Protein AF-A0A5R8QJY5-F1 (afdb_monomer)

Mean predicted aligned error: 13.91 Å

Radius of gyration: 25.09 Å; Cα contacts (8 Å, |Δi|>4): 662; chains: 1; bounding box: 52×65×99 Å

pLDDT: mean 75.15, std 19.62, range [26.25, 97.94]

Structure (mmCIF, N/CA/C/O backbone):
data_AF-A0A5R8QJY5-F1
#
_entry.id   AF-A0A5R8QJY5-F1
#
loop_
_atom_site.group_PDB
_atom_site.id
_atom_site.type_symbol
_atom_site.label_atom_id
_atom_site.label_alt_id
_atom_site.label_comp_id
_atom_site.label_asym_id
_atom_site.label_entity_id
_atom_site.label_seq_id
_atom_site.pdbx_PDB_ins_code
_atom_site.Cartn_x
_atom_site.Cartn_y
_atom_site.Cartn_z
_atom_site.occupancy
_atom_site.B_iso_or_equiv
_atom_site.auth_seq_id
_atom_site.auth_comp_id
_atom_site.auth_asym_id
_atom_site.auth_atom_id
_atom_site.pdbx_PDB_model_num
ATOM 1 N N . MET A 1 1 ? 19.628 -44.588 -70.449 1.00 36.38 1 MET A N 1
ATOM 2 C CA . MET A 1 1 ? 20.408 -45.636 -69.747 1.00 36.38 1 MET A CA 1
ATOM 3 C C . MET A 1 1 ? 20.590 -45.196 -68.299 1.00 36.38 1 MET A C 1
ATOM 5 O O . MET A 1 1 ? 21.056 -44.093 -68.092 1.00 36.38 1 MET A O 1
ATOM 9 N N . ARG A 1 2 ? 19.914 -45.874 -67.355 1.00 34.12 2 ARG A N 1
ATOM 10 C CA . ARG A 1 2 ? 20.510 -46.688 -66.260 1.00 34.12 2 ARG A CA 1
ATOM 11 C C . ARG A 1 2 ? 21.281 -45.837 -65.228 1.00 34.12 2 ARG A C 1
ATOM 13 O O . ARG A 1 2 ? 22.363 -45.370 -65.526 1.00 34.12 2 ARG A O 1
ATOM 20 N N . ARG A 1 3 ? 20.629 -45.460 -64.117 1.00 32.84 3 ARG A N 1
ATOM 21 C CA . ARG A 1 3 ? 20.572 -46.152 -62.798 1.00 32.84 3 ARG A CA 1
ATOM 22 C C . ARG A 1 3 ? 21.901 -46.088 -62.031 1.00 32.84 3 ARG A C 1
ATOM 24 O O . ARG A 1 3 ? 22.819 -46.788 -62.423 1.00 32.84 3 ARG A O 1
ATOM 31 N N . LEU A 1 4 ? 21.906 -45.434 -60.864 1.00 29.50 4 LEU A N 1
ATOM 32 C CA . LEU A 1 4 ? 22.263 -46.105 -59.607 1.00 29.50 4 LEU A CA 1
ATOM 33 C C . LEU A 1 4 ? 21.665 -45.376 -58.388 1.00 29.50 4 LEU A C 1
ATOM 35 O O . LEU A 1 4 ? 21.599 -44.153 -58.338 1.00 29.50 4 LEU A O 1
ATOM 39 N N . ILE A 1 5 ? 21.163 -46.199 -57.471 1.00 31.23 5 ILE A N 1
ATOM 40 C CA . ILE A 1 5 ? 20.462 -45.931 -56.210 1.00 31.23 5 ILE A CA 1
ATOM 41 C C . ILE A 1 5 ? 21.413 -46.328 -55.062 1.00 31.23 5 ILE A C 1
ATOM 43 O O . ILE A 1 5 ? 22.254 -47.200 -55.278 1.00 31.23 5 ILE A O 1
ATOM 47 N N . ALA A 1 6 ? 21.157 -45.781 -53.862 1.00 29.64 6 ALA A N 1
ATOM 48 C CA . ALA A 1 6 ? 21.700 -46.099 -52.524 1.00 29.64 6 ALA A CA 1
ATOM 49 C C . ALA A 1 6 ? 22.899 -45.219 -52.098 1.00 29.64 6 ALA A C 1
ATOM 51 O O . ALA A 1 6 ? 23.793 -44.969 -52.891 1.00 29.64 6 ALA A O 1
ATOM 52 N N . SER A 1 7 ? 22.960 -44.654 -50.886 1.00 27.41 7 SER A N 1
ATOM 53 C CA . SER A 1 7 ? 22.500 -45.201 -49.604 1.00 27.41 7 SER A CA 1
ATOM 54 C C . SER A 1 7 ? 21.953 -44.159 -48.624 1.00 27.41 7 SER A C 1
ATOM 56 O O . SER A 1 7 ? 22.408 -43.022 -48.544 1.00 27.41 7 SER A O 1
ATOM 58 N N . ILE A 1 8 ? 20.993 -44.643 -47.839 1.00 27.75 8 ILE A N 1
ATOM 59 C CA . ILE A 1 8 ? 20.404 -44.073 -46.629 1.00 27.75 8 ILE A CA 1
ATOM 60 C C . ILE A 1 8 ? 21.438 -44.113 -45.495 1.00 27.75 8 ILE A C 1
ATOM 62 O O . ILE A 1 8 ? 21.984 -45.175 -45.203 1.00 27.75 8 ILE A O 1
ATOM 66 N N . ALA A 1 9 ? 21.638 -42.989 -44.808 1.00 28.05 9 ALA A N 1
ATOM 67 C CA . ALA A 1 9 ? 22.141 -42.958 -43.439 1.00 28.05 9 ALA A CA 1
ATOM 68 C C . ALA A 1 9 ? 21.242 -42.014 -42.632 1.00 28.05 9 ALA A C 1
ATOM 70 O O . ALA A 1 9 ? 21.092 -40.838 -42.954 1.00 28.05 9 ALA A O 1
ATOM 71 N N . ALA A 1 10 ? 20.582 -42.582 -41.629 1.00 32.62 10 ALA A N 1
ATOM 72 C CA . ALA A 1 10 ? 19.690 -41.895 -40.717 1.00 32.62 10 ALA A CA 1
ATOM 73 C C . ALA A 1 10 ? 20.464 -40.925 -39.815 1.00 32.62 10 ALA A C 1
ATOM 75 O O . ALA A 1 10 ? 21.375 -41.351 -39.115 1.00 32.62 10 ALA A O 1
ATOM 76 N N . LEU A 1 11 ? 20.037 -39.665 -39.749 1.00 28.70 11 LEU A N 1
ATOM 77 C CA . LEU A 1 11 ? 20.215 -38.824 -38.567 1.00 28.70 11 LEU A CA 1
ATOM 78 C C . LEU A 1 11 ? 18.874 -38.142 -38.296 1.00 28.70 11 LEU A C 1
ATOM 80 O O . LEU A 1 11 ? 18.405 -37.321 -39.083 1.00 28.70 11 LEU A O 1
ATOM 84 N N . GLY A 1 12 ? 18.238 -38.524 -37.190 1.00 31.98 12 GLY A N 1
ATOM 85 C CA . GLY A 1 12 ? 17.125 -37.770 -36.643 1.00 31.98 12 GLY A CA 1
ATOM 86 C C . GLY A 1 12 ? 17.620 -36.395 -36.212 1.00 31.98 12 GLY A C 1
ATOM 87 O O . GLY A 1 12 ? 18.604 -36.286 -35.487 1.00 31.98 12 GLY A O 1
ATOM 88 N N . VAL A 1 13 ? 16.924 -35.351 -36.644 1.00 31.45 13 VAL A N 1
ATOM 89 C CA . VAL A 1 13 ? 17.041 -34.026 -36.046 1.00 31.45 13 VAL A CA 1
ATOM 90 C C . VAL A 1 13 ? 15.625 -33.564 -35.764 1.00 31.45 13 VAL A C 1
ATOM 92 O O . VAL A 1 13 ? 14.862 -33.225 -36.666 1.00 31.45 13 VAL A O 1
ATOM 95 N N . ALA A 1 14 ? 15.273 -33.625 -34.481 1.00 29.52 14 ALA A N 1
ATOM 96 C CA . ALA A 1 14 ? 14.196 -32.843 -33.916 1.00 29.52 14 ALA A CA 1
ATOM 97 C C . ALA A 1 14 ? 14.434 -31.384 -34.325 1.00 29.52 14 ALA A C 1
ATOM 99 O O . ALA A 1 14 ? 15.430 -30.783 -33.926 1.00 29.52 14 ALA A O 1
ATOM 100 N N . GLY A 1 15 ? 13.555 -30.848 -35.172 1.00 26.25 15 GLY A N 1
ATOM 101 C CA . GLY A 1 15 ? 13.542 -29.436 -35.523 1.00 26.25 15 GLY A CA 1
ATOM 102 C C . GLY A 1 15 ? 13.181 -28.636 -34.282 1.00 26.25 15 GLY A C 1
ATOM 103 O O . GLY A 1 15 ? 12.008 -28.426 -33.986 1.00 26.25 15 GLY A O 1
ATOM 104 N N . SER A 1 16 ? 14.199 -28.251 -33.521 1.00 29.05 16 SER A N 1
ATOM 105 C CA . SER A 1 16 ? 14.083 -27.279 -32.455 1.00 29.05 16 SER A CA 1
ATOM 106 C C . SER A 1 16 ? 13.699 -25.938 -33.077 1.00 29.05 16 SER A C 1
ATOM 108 O O . SER A 1 16 ? 14.420 -25.371 -33.897 1.00 29.05 16 SER A O 1
ATOM 110 N N . LEU A 1 17 ? 12.547 -25.416 -32.657 1.00 29.39 17 LEU A N 1
ATOM 111 C CA . LEU A 1 17 ? 12.222 -23.995 -32.726 1.00 29.39 17 LEU A CA 1
ATOM 112 C C . LEU A 1 17 ? 13.219 -23.251 -31.814 1.00 29.39 17 LEU A C 1
ATOM 114 O O . LEU A 1 17 ? 12.925 -22.899 -30.679 1.00 29.39 17 LEU A O 1
ATOM 1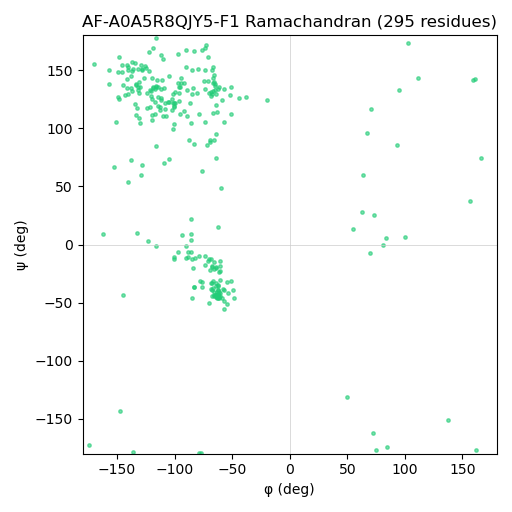18 N N . SER A 1 18 ? 14.459 -23.119 -32.271 1.00 31.64 18 SER A N 1
ATOM 119 C CA . SER A 1 18 ? 15.551 -22.488 -31.535 1.00 31.64 18 SER A CA 1
ATOM 120 C C . SER A 1 18 ? 16.384 -21.661 -32.507 1.00 31.64 18 SER A C 1
ATOM 122 O O . SER A 1 18 ? 17.584 -21.858 -32.650 1.00 31.64 18 SER A O 1
ATOM 124 N N . ALA A 1 19 ? 15.716 -20.764 -33.231 1.00 31.14 19 ALA A N 1
ATOM 125 C CA . ALA A 1 19 ? 16.352 -19.812 -34.132 1.00 31.14 19 ALA A CA 1
ATOM 126 C C . ALA A 1 19 ? 15.484 -18.549 -34.263 1.00 31.14 19 ALA A C 1
ATOM 128 O O . ALA A 1 19 ? 14.902 -18.304 -35.311 1.00 31.14 19 ALA A O 1
ATOM 129 N N . ALA A 1 20 ? 15.345 -17.790 -33.169 1.00 30.39 20 ALA A N 1
ATOM 130 C CA . ALA A 1 20 ? 14.878 -16.393 -33.208 1.00 30.39 20 ALA A CA 1
ATOM 131 C C . ALA A 1 20 ? 15.182 -15.575 -31.932 1.00 30.39 20 ALA A C 1
ATOM 133 O O . ALA A 1 20 ? 14.674 -14.470 -31.791 1.00 30.39 20 ALA A O 1
ATOM 134 N N . LEU A 1 21 ? 15.977 -16.083 -30.983 1.00 32.59 21 LEU A N 1
ATOM 135 C CA . LEU A 1 21 ? 16.313 -15.356 -29.751 1.00 32.59 21 LEU A CA 1
ATOM 136 C C . LEU A 1 21 ? 17.798 -15.541 -29.439 1.00 32.59 21 LEU A C 1
ATOM 138 O O . LEU A 1 21 ? 18.176 -16.306 -28.556 1.00 32.59 21 LEU A O 1
ATOM 142 N N . GLY A 1 22 ? 18.645 -14.884 -30.221 1.00 32.03 22 GLY A N 1
ATOM 143 C CA . GLY A 1 22 ? 20.081 -14.848 -29.998 1.00 32.03 22 GLY A CA 1
ATOM 144 C C . GLY A 1 22 ? 20.637 -13.515 -30.471 1.00 32.03 22 GLY A C 1
ATOM 145 O O . GLY A 1 22 ? 20.448 -13.173 -31.630 1.00 32.03 22 GLY A O 1
ATOM 146 N N . GLU A 1 23 ? 21.332 -12.844 -29.551 1.00 37.88 23 GLU A N 1
ATOM 147 C CA . GLU A 1 23 ? 22.208 -11.675 -29.741 1.00 37.88 23 GLU A CA 1
ATOM 148 C C . GLU A 1 23 ? 21.553 -10.292 -29.563 1.00 37.88 23 GLU A C 1
ATOM 150 O O . GLU A 1 23 ? 21.088 -9.670 -30.506 1.00 37.88 23 GLU A O 1
ATOM 155 N N . GLU A 1 24 ? 21.518 -9.860 -28.293 1.00 30.20 24 GLU A N 1
ATOM 156 C CA . GLU A 1 24 ? 21.768 -8.493 -27.763 1.00 30.20 24 GLU A CA 1
ATOM 157 C C . GLU A 1 24 ? 21.093 -8.275 -26.385 1.00 30.20 24 GLU A C 1
ATOM 159 O O . GLU A 1 24 ? 20.613 -7.198 -26.034 1.00 30.20 24 GLU A O 1
ATOM 164 N N . LEU A 1 25 ? 21.076 -9.296 -25.520 1.00 34.22 25 LEU A N 1
ATOM 165 C CA . LEU A 1 25 ? 20.776 -9.077 -24.102 1.00 34.22 25 LEU A CA 1
ATOM 166 C C . LEU A 1 25 ? 22.062 -8.627 -23.398 1.00 34.22 25 LEU A C 1
ATOM 168 O O . LEU A 1 25 ? 22.837 -9.436 -22.897 1.00 34.22 25 LEU A O 1
ATOM 172 N N . SER A 1 26 ? 22.282 -7.312 -23.450 1.00 37.28 26 SER A N 1
ATOM 173 C CA . SER A 1 26 ? 23.327 -6.523 -22.785 1.00 37.28 26 SER A CA 1
ATOM 174 C C . SER A 1 26 ? 23.994 -7.189 -21.569 1.00 37.28 26 SER A C 1
ATOM 176 O O . SER A 1 26 ? 23.362 -7.498 -20.555 1.00 37.28 26 SER A O 1
ATOM 178 N N . THR A 1 27 ? 25.322 -7.294 -21.642 1.00 39.81 27 THR A N 1
ATOM 179 C CA . THR A 1 27 ? 26.236 -7.706 -20.575 1.00 39.81 27 THR A CA 1
ATOM 180 C C . THR A 1 27 ? 26.313 -6.652 -19.463 1.00 39.81 27 THR A C 1
ATOM 182 O O . THR A 1 27 ? 27.160 -5.760 -19.469 1.00 39.81 27 THR A O 1
ATOM 185 N N . SER A 1 28 ? 25.457 -6.758 -18.451 1.00 39.12 28 SER A N 1
ATOM 186 C CA . SER A 1 28 ? 25.787 -6.293 -17.099 1.00 39.12 28 SER A CA 1
ATOM 187 C C . SER A 1 28 ? 25.032 -7.128 -16.080 1.00 39.12 28 SER A C 1
ATOM 189 O O . SER A 1 28 ? 23.822 -7.033 -15.911 1.00 39.12 28 SER A O 1
ATOM 191 N N . ILE A 1 29 ? 25.797 -8.003 -15.438 1.00 43.22 29 ILE A N 1
ATOM 192 C CA . ILE A 1 29 ? 25.356 -9.010 -14.485 1.00 43.22 29 ILE A CA 1
ATOM 193 C C . ILE A 1 29 ? 24.744 -8.315 -13.268 1.00 43.22 29 ILE A C 1
ATOM 195 O O . ILE A 1 29 ? 25.441 -7.689 -12.474 1.00 43.22 29 ILE A O 1
ATOM 199 N N . MET A 1 30 ? 23.445 -8.504 -13.077 1.00 42.91 30 MET A N 1
ATOM 200 C CA . MET A 1 30 ? 22.878 -8.633 -11.744 1.00 42.91 30 MET A CA 1
ATOM 201 C C . MET A 1 30 ? 22.197 -10.001 -11.716 1.00 42.91 30 MET A C 1
ATOM 203 O O . MET A 1 30 ? 21.520 -10.370 -12.672 1.00 42.91 30 MET A O 1
ATOM 207 N N . ARG A 1 31 ? 22.433 -10.791 -10.665 1.00 45.72 31 ARG A N 1
ATOM 208 C CA . ARG A 1 31 ? 21.613 -11.965 -10.347 1.00 45.72 31 ARG A CA 1
ATOM 209 C C . ARG A 1 31 ? 20.462 -11.441 -9.490 1.00 45.72 31 ARG A C 1
ATOM 211 O O . ARG A 1 31 ? 20.668 -11.325 -8.284 1.00 45.72 31 ARG A O 1
ATOM 218 N N . PRO A 1 32 ? 19.315 -11.025 -10.058 1.00 48.44 32 PRO A N 1
ATOM 219 C CA . PRO A 1 32 ? 18.186 -10.643 -9.229 1.00 48.44 32 PRO A CA 1
ATOM 220 C C . PRO A 1 32 ? 17.843 -11.830 -8.331 1.00 48.44 32 PRO A C 1
ATOM 222 O O . PRO A 1 32 ? 17.785 -12.974 -8.788 1.00 48.44 32 PRO A O 1
ATOM 225 N N . THR A 1 33 ? 17.628 -11.573 -7.047 1.00 49.09 33 THR A N 1
ATOM 226 C CA . THR A 1 33 ? 17.075 -12.564 -6.124 1.00 49.09 33 THR A CA 1
ATOM 227 C C . THR A 1 33 ? 15.574 -12.668 -6.407 1.00 49.09 33 THR A C 1
ATOM 229 O O . THR A 1 33 ? 14.736 -12.334 -5.583 1.00 49.09 33 THR A O 1
ATOM 232 N N . VAL A 1 34 ? 15.228 -13.103 -7.625 1.00 52.91 34 VAL A N 1
ATOM 233 C CA . VAL A 1 34 ? 13.854 -13.180 -8.145 1.00 52.91 34 VAL A CA 1
ATOM 234 C C . VAL A 1 34 ? 12.870 -13.909 -7.211 1.00 52.91 34 VAL A C 1
ATOM 236 O O . VAL A 1 34 ? 11.710 -13.498 -7.188 1.00 52.91 34 VAL A O 1
ATOM 239 N N . PRO A 1 35 ? 13.258 -14.918 -6.393 1.00 54.56 35 PRO A N 1
ATOM 240 C CA . PRO A 1 35 ? 12.281 -15.622 -5.563 1.00 54.56 35 PRO A CA 1
ATOM 241 C C . PRO A 1 35 ? 11.581 -14.766 -4.495 1.00 54.56 35 PRO A C 1
ATOM 243 O O . PRO A 1 35 ? 10.527 -15.177 -4.026 1.00 54.56 35 PRO A O 1
ATOM 246 N N . THR A 1 36 ? 12.129 -13.610 -4.094 1.00 61.72 36 THR A N 1
ATOM 247 C CA . THR A 1 36 ? 11.581 -12.809 -2.975 1.00 61.72 36 THR A CA 1
ATOM 248 C C . THR A 1 36 ? 10.661 -11.667 -3.414 1.00 61.72 36 THR A C 1
ATOM 250 O O . THR A 1 36 ? 10.061 -10.999 -2.577 1.00 61.72 36 THR A O 1
ATOM 253 N N . GLY A 1 37 ? 10.537 -11.413 -4.723 1.00 70.88 37 GLY A N 1
ATOM 254 C CA . GLY A 1 37 ? 9.798 -10.252 -5.233 1.00 70.88 37 GLY A CA 1
ATOM 255 C C . GLY A 1 37 ? 10.515 -8.917 -5.037 1.00 70.88 37 GLY A C 1
ATOM 256 O O . GLY A 1 37 ? 9.860 -7.881 -4.995 1.00 70.88 37 GLY A O 1
ATOM 257 N N . ALA A 1 38 ? 11.847 -8.925 -4.931 1.00 78.75 38 ALA A N 1
ATOM 258 C CA . ALA A 1 38 ? 12.660 -7.714 -4.862 1.00 78.75 38 ALA A CA 1
ATOM 259 C C . ALA A 1 38 ? 13.822 -7.747 -5.871 1.00 78.75 38 ALA A C 1
ATOM 261 O O . ALA A 1 38 ? 14.545 -8.738 -5.985 1.00 78.75 38 ALA A O 1
ATOM 262 N N . ILE A 1 39 ? 14.039 -6.636 -6.577 1.00 79.44 39 ILE A N 1
ATOM 263 C CA . ILE A 1 39 ? 15.223 -6.385 -7.409 1.00 79.44 39 ILE A CA 1
ATOM 264 C C . ILE A 1 39 ? 15.937 -5.182 -6.808 1.00 79.44 39 ILE A C 1
ATOM 266 O O . ILE A 1 39 ? 15.415 -4.074 -6.851 1.00 79.44 39 ILE A O 1
ATOM 270 N N . SER A 1 40 ? 17.126 -5.370 -6.244 1.00 81.06 40 SER A N 1
ATOM 271 C CA . SER A 1 40 ? 17.863 -4.277 -5.605 1.00 81.06 40 SER A CA 1
ATOM 272 C C . SER A 1 40 ? 19.338 -4.304 -5.957 1.00 81.06 40 SER A C 1
ATOM 274 O O . SER A 1 40 ? 19.916 -5.379 -6.105 1.00 81.06 40 SER A O 1
ATOM 276 N N . GLY A 1 41 ? 19.962 -3.133 -6.000 1.00 78.75 41 GLY A N 1
ATOM 277 C CA . GLY A 1 41 ? 21.393 -3.009 -6.236 1.00 78.75 41 GLY A CA 1
ATOM 278 C C . GLY A 1 41 ? 21.885 -1.575 -6.096 1.00 78.75 41 GLY A C 1
ATOM 279 O O . GLY A 1 41 ? 21.143 -0.685 -5.683 1.00 78.75 41 GLY A O 1
ATOM 280 N N . ASN A 1 42 ? 23.150 -1.360 -6.449 1.00 78.88 42 ASN A N 1
ATOM 281 C CA . ASN A 1 42 ? 23.756 -0.031 -6.484 1.00 78.88 42 ASN A CA 1
ATOM 282 C C . ASN A 1 42 ? 23.584 0.609 -7.867 1.00 78.88 42 ASN A C 1
ATOM 284 O O . ASN A 1 42 ? 23.499 -0.093 -8.877 1.00 78.88 42 ASN A O 1
ATOM 288 N N . LEU A 1 43 ? 23.561 1.940 -7.910 1.00 77.44 43 LEU A N 1
ATOM 289 C CA . LEU A 1 43 ? 23.533 2.699 -9.161 1.00 77.44 43 LEU A CA 1
ATOM 290 C C . LEU A 1 43 ? 24.846 2.539 -9.954 1.00 77.44 43 LEU A C 1
ATOM 292 O O . LEU A 1 43 ? 25.897 2.275 -9.364 1.00 77.44 43 LEU A O 1
ATOM 296 N N . PRO A 1 44 ? 24.804 2.678 -11.293 1.00 75.25 44 PRO A N 1
ATOM 297 C CA . PRO A 1 44 ? 25.938 2.367 -12.164 1.00 75.25 44 PRO A CA 1
ATOM 298 C C . PRO A 1 44 ? 27.086 3.388 -12.121 1.00 75.25 44 PRO A C 1
ATOM 300 O O . PRO A 1 44 ? 28.151 3.104 -12.675 1.00 75.25 44 PRO A O 1
ATOM 303 N N . GLY A 1 45 ? 26.895 4.545 -11.477 1.00 72.38 45 GLY A N 1
ATOM 304 C CA . GLY A 1 45 ? 27.845 5.657 -11.481 1.00 72.38 45 GLY A CA 1
ATOM 305 C C . GLY A 1 45 ? 27.875 6.385 -12.830 1.00 72.38 45 GLY A C 1
ATOM 306 O O . GLY A 1 45 ? 26.990 6.203 -13.664 1.00 72.38 45 GLY A O 1
ATOM 307 N N . ALA A 1 46 ? 28.934 7.157 -13.095 1.00 66.44 46 ALA A N 1
ATOM 308 C CA . ALA A 1 46 ? 29.142 7.928 -14.336 1.00 66.44 46 ALA A CA 1
ATOM 309 C C . ALA A 1 46 ? 29.260 7.095 -15.644 1.00 66.44 46 ALA A C 1
ATOM 311 O O . ALA A 1 46 ? 29.713 7.593 -16.668 1.00 66.44 46 ALA A O 1
ATOM 312 N N . SER A 1 47 ? 28.869 5.816 -15.634 1.00 66.88 47 SER A N 1
ATOM 313 C CA . SER A 1 47 ? 28.908 4.900 -16.786 1.00 66.88 47 SER A CA 1
ATOM 314 C C . SER A 1 47 ? 27.666 4.977 -17.689 1.00 66.88 47 SER A C 1
ATOM 316 O O . SER A 1 47 ? 27.499 4.116 -18.552 1.00 66.88 47 SER A O 1
ATOM 318 N N . GLY A 1 48 ? 26.777 5.954 -17.479 1.00 74.44 48 GLY A N 1
ATOM 319 C CA . GLY A 1 48 ? 25.499 6.051 -18.189 1.00 74.44 48 GLY A CA 1
ATOM 320 C C . GLY A 1 48 ? 24.447 5.033 -17.712 1.00 74.44 48 GLY A C 1
ATOM 321 O O . GLY A 1 48 ? 24.675 4.297 -16.743 1.00 74.44 48 GLY A O 1
ATOM 322 N N . PRO A 1 49 ? 23.264 5.001 -18.355 1.00 83.06 49 PRO A N 1
ATOM 323 C CA . PRO A 1 49 ? 22.164 4.138 -17.942 1.00 83.06 49 PRO A CA 1
ATOM 324 C C . PRO A 1 49 ? 22.500 2.655 -18.146 1.00 83.06 49 PRO A C 1
ATOM 326 O O . PRO A 1 49 ? 23.038 2.258 -19.179 1.00 83.06 49 PRO A O 1
ATOM 329 N N . ARG A 1 50 ? 22.130 1.808 -17.180 1.00 84.81 50 ARG A N 1
ATOM 330 C CA . ARG A 1 50 ? 22.234 0.343 -17.285 1.00 84.81 50 ARG A CA 1
ATOM 331 C C . ARG A 1 50 ? 20.859 -0.295 -17.249 1.00 84.81 50 ARG A C 1
ATOM 333 O O . ARG A 1 50 ? 20.045 0.059 -16.403 1.00 84.81 50 ARG A O 1
ATOM 340 N N . SER A 1 51 ? 20.628 -1.258 -18.137 1.00 85.62 51 SER A N 1
ATOM 341 C CA . SER A 1 51 ? 19.368 -2.000 -18.212 1.00 85.62 51 SER A CA 1
ATOM 342 C C . SER A 1 51 ? 19.556 -3.455 -17.796 1.00 85.62 51 SER A C 1
ATOM 344 O O . SER A 1 51 ? 20.475 -4.126 -18.262 1.00 85.62 51 SER A O 1
ATOM 346 N N . TYR A 1 52 ? 18.654 -3.936 -16.950 1.00 83.00 52 TYR A N 1
ATOM 347 C CA . TYR A 1 52 ? 18.559 -5.319 -16.499 1.00 83.00 52 TYR A CA 1
ATOM 348 C C . TYR A 1 52 ? 17.252 -5.924 -16.993 1.00 83.00 52 TYR A C 1
ATOM 350 O O . TYR A 1 52 ? 16.221 -5.259 -16.973 1.00 83.00 52 TYR A O 1
ATOM 358 N N . TYR A 1 53 ? 17.286 -7.190 -17.394 1.00 82.62 53 TYR A N 1
ATOM 359 C CA . TYR A 1 53 ? 16.105 -7.918 -17.849 1.00 82.62 53 TYR A CA 1
ATOM 360 C C . TYR A 1 53 ? 15.768 -9.013 -16.842 1.00 82.62 53 TYR A C 1
ATOM 362 O O . TYR A 1 53 ? 16.623 -9.828 -16.494 1.00 82.62 53 TYR A O 1
ATOM 370 N N . VAL A 1 54 ? 14.528 -9.024 -16.363 1.00 81.75 54 VAL A N 1
ATOM 371 C CA . VAL A 1 54 ? 14.026 -9.996 -15.390 1.00 81.75 54 VAL A CA 1
ATOM 372 C C . VAL A 1 54 ? 12.854 -10.737 -15.999 1.00 81.75 54 VAL A C 1
ATOM 374 O O . VAL A 1 54 ? 11.916 -10.129 -16.503 1.00 81.75 54 VAL A O 1
ATOM 377 N N . VAL A 1 55 ? 12.918 -12.061 -15.956 1.00 82.19 55 VAL A N 1
ATOM 378 C CA . VAL A 1 55 ? 11.874 -12.934 -16.486 1.00 82.19 55 VAL A CA 1
ATOM 379 C C . VAL A 1 55 ? 11.045 -13.457 -15.320 1.00 82.19 55 VAL A C 1
ATOM 381 O O . VAL A 1 55 ? 11.602 -14.039 -14.390 1.00 82.19 55 VAL A O 1
ATOM 384 N N . LEU A 1 56 ? 9.732 -13.247 -15.375 1.00 80.31 56 LEU A N 1
ATOM 385 C CA . LEU A 1 56 ? 8.775 -13.681 -14.358 1.00 80.31 56 LEU A CA 1
ATOM 386 C C . LEU A 1 56 ? 7.658 -14.489 -15.009 1.00 80.31 56 LEU A C 1
ATOM 388 O O . LEU A 1 56 ? 7.207 -14.148 -16.100 1.00 80.31 56 LEU A O 1
ATOM 392 N N . ASP A 1 57 ? 7.175 -15.514 -14.318 1.00 81.56 57 ASP A N 1
ATOM 393 C CA . ASP A 1 57 ? 5.924 -16.177 -14.674 1.00 81.56 57 ASP A CA 1
ATOM 394 C C . ASP A 1 57 ? 4.806 -15.544 -13.829 1.00 81.56 57 ASP A C 1
ATOM 396 O O . ASP A 1 57 ? 4.805 -15.662 -12.602 1.00 81.56 57 ASP A O 1
ATOM 400 N N . LEU A 1 58 ? 3.897 -14.814 -14.481 1.00 83.12 58 LEU A N 1
ATOM 401 C CA . LEU A 1 58 ? 2.828 -14.051 -13.828 1.00 83.12 58 LEU A CA 1
ATOM 402 C C . LEU A 1 58 ? 1.465 -14.682 -14.113 1.00 83.12 58 LEU A C 1
ATOM 404 O O . LEU A 1 58 ? 1.210 -15.151 -15.224 1.00 83.12 58 LEU A O 1
ATOM 408 N N . ALA A 1 59 ? 0.585 -14.679 -13.112 1.00 85.12 59 ALA A N 1
ATOM 409 C CA . ALA A 1 59 ? -0.836 -14.977 -13.294 1.00 85.12 59 ALA A CA 1
ATOM 410 C C . ALA A 1 59 ? -1.602 -13.721 -13.773 1.00 85.12 59 ALA A C 1
ATOM 412 O O . ALA A 1 59 ? -1.053 -12.623 -13.690 1.00 85.12 59 ALA A O 1
ATOM 413 N N . PRO A 1 60 ? -2.854 -13.838 -14.252 1.00 86.00 60 PRO A N 1
ATOM 414 C CA . PRO A 1 60 ? -3.702 -12.688 -14.550 1.00 86.00 60 PRO A CA 1
ATOM 415 C C . PRO A 1 60 ? -4.059 -11.918 -13.273 1.00 86.00 60 PRO A C 1
ATOM 417 O O . PRO A 1 60 ? -4.252 -12.527 -12.218 1.00 86.00 60 PRO A O 1
ATOM 420 N N . GLY A 1 61 ? -4.178 -10.593 -13.366 1.00 85.31 61 GLY A N 1
ATOM 421 C CA . GLY A 1 61 ? -4.471 -9.708 -12.231 1.00 85.31 61 GLY A CA 1
ATOM 422 C C . GLY A 1 61 ? -3.631 -8.430 -12.234 1.00 85.31 61 GLY A C 1
ATOM 423 O O . GLY A 1 61 ? -3.185 -7.977 -13.279 1.00 85.31 61 GLY A O 1
ATOM 424 N N . ASP A 1 62 ? -3.367 -7.877 -11.054 1.00 81.94 62 ASP A N 1
ATOM 425 C CA . ASP A 1 62 ? -2.522 -6.695 -10.858 1.00 81.94 62 ASP A CA 1
ATOM 426 C C . ASP A 1 62 ? -1.112 -7.080 -10.390 1.00 81.94 62 ASP A C 1
ATOM 428 O O . ASP A 1 62 ? -0.943 -7.683 -9.326 1.00 81.94 62 ASP A O 1
ATOM 432 N N . LEU A 1 63 ? -0.086 -6.739 -11.172 1.00 85.69 63 LEU A N 1
ATOM 433 C CA . LEU A 1 63 ? 1.300 -6.708 -10.706 1.00 85.69 63 LEU A CA 1
ATOM 434 C C . LEU A 1 63 ? 1.551 -5.345 -10.061 1.00 85.69 63 LEU A C 1
ATOM 436 O O . LEU A 1 63 ? 1.712 -4.337 -10.752 1.00 85.69 63 LEU A O 1
ATOM 440 N N . LEU A 1 64 ? 1.593 -5.314 -8.733 1.00 83.44 64 LEU A N 1
ATOM 441 C CA . LEU A 1 64 ? 1.924 -4.104 -7.993 1.00 83.44 64 LEU A CA 1
ATOM 442 C C . LEU A 1 64 ? 3.431 -3.966 -7.887 1.00 83.44 64 LEU A C 1
ATOM 444 O O . LEU A 1 64 ? 4.130 -4.921 -7.556 1.00 83.44 64 LEU A O 1
ATOM 448 N N . THR A 1 65 ? 3.933 -2.767 -8.143 1.00 84.88 65 THR A N 1
ATOM 449 C CA . THR A 1 65 ? 5.365 -2.488 -8.092 1.00 84.88 65 THR A CA 1
ATOM 450 C C . THR A 1 65 ? 5.630 -1.214 -7.325 1.00 84.88 65 THR A C 1
ATOM 452 O O . THR A 1 65 ? 4.925 -0.228 -7.523 1.00 84.88 65 THR A O 1
ATOM 455 N N . GLN A 1 66 ? 6.650 -1.226 -6.477 1.00 82.12 66 GLN A N 1
ATOM 456 C CA . GLN A 1 66 ? 7.147 -0.046 -5.781 1.00 82.12 66 GLN A CA 1
ATOM 457 C C . GLN A 1 66 ? 8.614 0.141 -6.146 1.00 82.12 66 GLN A C 1
ATOM 459 O O . GLN A 1 66 ? 9.449 -0.734 -5.922 1.00 82.12 66 GLN A O 1
ATOM 464 N N . LEU A 1 67 ? 8.918 1.273 -6.763 1.00 84.56 67 LEU A N 1
ATOM 465 C CA . LEU A 1 67 ? 10.253 1.665 -7.177 1.00 84.56 67 LEU A CA 1
ATOM 466 C C . LEU A 1 67 ? 10.792 2.638 -6.142 1.00 84.56 67 LEU A C 1
ATOM 468 O O . LEU A 1 67 ? 10.209 3.699 -5.942 1.00 84.56 67 LEU A O 1
ATOM 472 N N . LEU A 1 68 ? 11.921 2.297 -5.536 1.00 81.31 68 LEU A N 1
ATOM 473 C CA . LEU A 1 68 ? 12.619 3.122 -4.564 1.00 81.31 68 LEU A CA 1
ATOM 474 C C . LEU A 1 68 ? 14.011 3.456 -5.086 1.00 81.31 68 LEU A C 1
ATOM 476 O O . LEU A 1 68 ? 14.745 2.579 -5.552 1.00 81.31 68 LEU A O 1
ATOM 480 N N . ILE A 1 69 ? 14.404 4.719 -4.954 1.00 81.69 69 ILE A N 1
ATOM 481 C CA . ILE A 1 69 ? 15.750 5.164 -5.309 1.00 81.69 69 ILE A CA 1
ATOM 482 C C . ILE A 1 69 ? 16.304 6.115 -4.245 1.00 81.69 69 ILE A C 1
ATOM 484 O O . ILE A 1 69 ? 15.642 7.050 -3.796 1.00 81.69 69 ILE A O 1
ATOM 488 N N . ALA A 1 70 ? 17.539 5.866 -3.810 1.00 78.38 70 ALA A N 1
ATOM 489 C CA . ALA A 1 70 ? 18.206 6.625 -2.756 1.00 78.38 70 ALA A CA 1
ATOM 490 C C . ALA A 1 70 ? 19.688 6.855 -3.083 1.00 78.38 70 ALA A C 1
ATOM 492 O O . ALA A 1 70 ? 20.301 6.086 -3.814 1.00 78.38 70 ALA A O 1
ATOM 493 N N . GLY A 1 71 ? 20.271 7.937 -2.569 1.00 70.38 71 GLY A N 1
ATOM 494 C CA . GLY A 1 71 ? 21.631 8.371 -2.886 1.00 70.38 71 GLY A CA 1
ATOM 495 C C . GLY A 1 71 ? 22.051 9.494 -1.953 1.00 70.38 71 GLY A C 1
ATOM 496 O O . GLY A 1 71 ? 21.188 10.146 -1.366 1.00 70.38 71 GLY A O 1
ATOM 497 N N . ARG A 1 72 ? 23.362 9.657 -1.744 1.00 59.47 72 ARG A N 1
ATOM 498 C CA . ARG A 1 72 ? 23.842 10.472 -0.628 1.00 59.47 72 ARG A CA 1
ATOM 499 C C . ARG A 1 72 ? 23.925 11.962 -0.920 1.00 59.47 72 ARG A C 1
ATOM 501 O O . ARG A 1 72 ? 23.437 12.679 -0.061 1.00 59.47 72 ARG A O 1
ATOM 508 N N . GLU A 1 73 ? 24.458 12.466 -2.038 1.00 58.25 73 GLU A N 1
ATOM 509 C CA . GLU A 1 73 ? 24.730 13.920 -2.067 1.00 58.25 73 GLU A CA 1
ATOM 510 C C . GLU A 1 73 ? 24.535 14.645 -3.406 1.00 58.25 73 GLU A C 1
ATOM 512 O O . GLU A 1 73 ? 23.898 15.701 -3.368 1.00 58.25 73 GLU A O 1
ATOM 517 N N . LYS A 1 74 ? 24.966 14.139 -4.577 1.00 60.09 74 LYS A N 1
ATOM 518 C CA . LYS A 1 74 ? 24.803 14.871 -5.856 1.00 60.09 74 LYS A CA 1
ATOM 519 C C . LYS A 1 74 ? 24.368 14.017 -7.052 1.00 60.09 74 LYS A C 1
ATOM 521 O O . LYS A 1 74 ? 24.737 12.856 -7.168 1.00 60.09 74 LYS A O 1
ATOM 526 N N . GLY A 1 75 ? 23.547 14.611 -7.924 1.00 64.88 75 GLY A N 1
ATOM 527 C CA . GLY A 1 75 ? 23.145 14.039 -9.218 1.00 64.88 75 GLY A CA 1
ATOM 528 C C . GLY A 1 75 ? 21.674 13.619 -9.317 1.00 64.88 75 GLY A C 1
ATOM 529 O O . GLY A 1 75 ? 21.080 13.120 -8.353 1.00 64.88 75 GLY A O 1
ATOM 530 N N . GLU A 1 76 ? 21.091 13.830 -10.503 1.00 74.00 76 GLU A N 1
ATOM 531 C CA . GLU A 1 76 ? 19.798 13.245 -10.865 1.00 74.00 76 GLU A CA 1
ATOM 532 C C . GLU A 1 76 ? 19.928 11.729 -10.957 1.00 74.00 76 GLU A C 1
ATOM 534 O O . GLU A 1 76 ? 20.922 11.184 -11.443 1.00 74.00 76 GLU A O 1
ATOM 539 N N . ARG A 1 77 ? 18.906 11.036 -10.464 1.00 82.88 77 ARG A N 1
ATOM 540 C CA . ARG A 1 77 ? 18.854 9.581 -10.486 1.00 82.88 77 ARG A CA 1
ATOM 541 C C . ARG A 1 77 ? 17.500 9.157 -11.005 1.00 82.88 77 ARG A C 1
ATOM 543 O O . ARG A 1 77 ? 16.480 9.700 -10.577 1.00 82.88 77 ARG A O 1
ATOM 550 N N . ARG A 1 78 ? 17.485 8.173 -11.896 1.00 84.75 78 ARG A N 1
ATOM 551 C CA . ARG A 1 78 ? 16.263 7.635 -12.485 1.00 84.75 78 ARG A CA 1
ATOM 552 C C . ARG A 1 78 ? 16.277 6.120 -12.406 1.00 84.75 78 ARG A C 1
ATOM 554 O O . ARG A 1 78 ? 17.237 5.472 -12.810 1.00 84.75 78 ARG A O 1
ATOM 561 N N . LEU A 1 79 ? 15.183 5.563 -11.912 1.00 87.69 79 LEU A N 1
ATOM 562 C CA . LEU A 1 79 ? 14.889 4.139 -11.996 1.00 87.69 79 LEU A CA 1
ATOM 563 C C . LEU A 1 79 ? 13.625 4.003 -12.834 1.00 87.69 79 LEU A C 1
ATOM 565 O O . LEU A 1 79 ? 12.603 4.597 -12.508 1.00 87.69 79 LEU A O 1
ATOM 569 N N . THR A 1 80 ? 13.717 3.254 -13.924 1.00 88.00 80 THR A N 1
ATOM 570 C CA . THR A 1 80 ? 12.616 2.980 -14.846 1.00 88.00 80 THR A CA 1
ATOM 571 C C . THR A 1 80 ? 12.334 1.486 -14.824 1.00 88.00 80 THR A C 1
ATOM 573 O O . THR A 1 80 ? 13.263 0.684 -14.882 1.00 88.00 80 THR A O 1
ATOM 576 N N . LEU A 1 81 ? 11.063 1.119 -14.732 1.00 90.38 81 LEU A N 1
ATOM 577 C CA . LEU A 1 81 ? 10.585 -0.250 -14.839 1.00 90.38 81 LEU A CA 1
ATOM 578 C C . LEU A 1 81 ? 9.616 -0.336 -16.014 1.00 90.38 81 LEU A C 1
ATOM 580 O O . LEU A 1 81 ? 8.624 0.388 -16.060 1.00 90.38 81 LEU A O 1
ATOM 584 N N . GLU A 1 82 ? 9.890 -1.242 -16.938 1.00 89.94 82 GLU A N 1
ATOM 585 C CA . GLU A 1 82 ? 9.093 -1.468 -18.137 1.00 89.94 82 GLU A CA 1
ATOM 586 C C . GLU A 1 82 ? 8.658 -2.924 -18.205 1.00 89.94 82 GLU A C 1
ATOM 588 O O . GLU A 1 82 ? 9.478 -3.829 -18.080 1.00 89.94 82 GLU A O 1
ATOM 593 N N . LEU A 1 83 ? 7.370 -3.146 -18.435 1.00 88.56 83 LEU A N 1
ATOM 594 C CA . LEU A 1 83 ? 6.827 -4.433 -18.826 1.00 88.56 83 LEU A CA 1
ATOM 595 C C . LEU A 1 83 ? 6.905 -4.546 -20.344 1.00 88.56 83 LEU A C 1
ATOM 597 O O . LEU A 1 83 ? 6.341 -3.712 -21.055 1.00 88.56 83 LEU A O 1
ATOM 601 N N . LEU A 1 84 ? 7.604 -5.570 -20.824 1.00 86.38 84 LEU A N 1
ATOM 602 C CA . LEU A 1 84 ? 7.713 -5.872 -22.243 1.00 86.38 84 LEU A CA 1
ATOM 603 C C . LEU A 1 84 ? 6.665 -6.911 -22.649 1.00 86.38 84 LEU A C 1
ATOM 605 O O . LEU A 1 84 ? 6.371 -7.846 -21.895 1.00 86.38 84 LEU A O 1
ATOM 609 N N . ASP A 1 85 ? 6.117 -6.754 -23.849 1.00 80.00 85 ASP A N 1
ATOM 610 C CA . ASP A 1 85 ? 5.275 -7.764 -24.479 1.00 80.00 85 ASP A CA 1
ATOM 611 C C . ASP A 1 85 ? 6.105 -8.903 -25.104 1.00 80.00 85 ASP A C 1
ATOM 613 O O . ASP A 1 85 ? 7.337 -8.928 -25.044 1.00 80.00 85 ASP A O 1
ATOM 617 N N . ALA A 1 86 ? 5.419 -9.871 -25.718 1.00 73.62 86 ALA A N 1
ATOM 618 C CA . ALA A 1 86 ? 6.057 -11.017 -26.366 1.00 73.62 86 ALA A CA 1
ATOM 619 C C . ALA A 1 86 ? 6.950 -10.641 -27.567 1.00 73.62 86 ALA A C 1
ATOM 621 O O . ALA A 1 86 ? 7.799 -11.440 -27.955 1.00 73.62 86 ALA A O 1
ATOM 622 N N . SER A 1 87 ? 6.772 -9.449 -28.148 1.00 77.38 87 SER A N 1
ATOM 623 C CA . SER A 1 87 ? 7.614 -8.919 -29.227 1.00 77.38 87 SER A CA 1
ATOM 624 C C . SER A 1 87 ? 8.833 -8.145 -28.710 1.00 77.38 87 SER A C 1
ATOM 626 O O . SER A 1 87 ? 9.697 -7.763 -29.496 1.00 77.38 87 SER A O 1
ATOM 628 N N . GLY A 1 88 ? 8.924 -7.930 -27.392 1.00 73.31 88 GLY A N 1
ATOM 629 C CA . GLY A 1 88 ? 9.955 -7.114 -26.756 1.00 73.31 88 GLY A CA 1
ATOM 630 C C . GLY A 1 88 ? 9.641 -5.614 -26.746 1.00 73.31 88 GLY A C 1
ATOM 631 O O . GLY A 1 88 ? 10.482 -4.828 -26.307 1.00 73.31 88 GLY A O 1
ATOM 632 N N . ALA A 1 89 ? 8.451 -5.202 -27.194 1.00 80.19 89 ALA A N 1
ATOM 633 C CA . ALA A 1 89 ? 8.015 -3.813 -27.131 1.00 80.19 89 ALA A CA 1
ATOM 634 C C . ALA A 1 89 ? 7.516 -3.456 -25.724 1.00 80.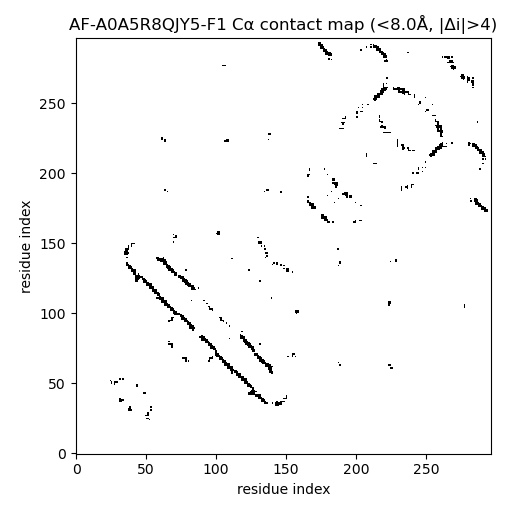19 89 ALA A C 1
ATOM 636 O O . ALA A 1 89 ? 7.032 -4.307 -24.979 1.00 80.19 89 ALA A O 1
ATOM 637 N N . VAL A 1 90 ? 7.643 -2.183 -25.343 1.00 85.31 90 VAL A N 1
ATOM 638 C CA . VAL A 1 90 ? 7.207 -1.697 -24.026 1.00 85.31 90 VAL A CA 1
ATOM 639 C C . VAL A 1 90 ? 5.681 -1.636 -23.995 1.00 85.31 90 VAL A C 1
ATOM 641 O O . VAL A 1 90 ? 5.081 -0.734 -24.572 1.00 85.31 90 VAL A O 1
ATOM 644 N N . ALA A 1 91 ? 5.062 -2.582 -23.292 1.00 83.12 91 ALA A N 1
ATOM 645 C CA . ALA A 1 91 ? 3.620 -2.627 -23.077 1.00 83.12 91 ALA A CA 1
ATOM 646 C C . ALA A 1 91 ? 3.174 -1.605 -22.022 1.00 83.12 91 ALA A C 1
ATOM 648 O O . ALA A 1 91 ? 2.112 -0.997 -22.133 1.00 83.12 91 ALA A O 1
ATOM 649 N N . ALA A 1 92 ? 3.992 -1.404 -20.987 1.00 83.38 92 ALA A N 1
ATOM 650 C CA . ALA A 1 92 ? 3.741 -0.425 -19.938 1.00 83.38 92 ALA A CA 1
ATOM 651 C C . ALA A 1 92 ? 5.048 -0.023 -19.249 1.00 83.38 92 ALA A C 1
ATOM 653 O O . ALA A 1 92 ? 5.964 -0.831 -19.128 1.00 83.38 92 ALA A O 1
ATOM 654 N N . SER A 1 93 ? 5.133 1.208 -18.744 1.00 85.38 93 SER A N 1
ATOM 655 C CA . SER A 1 93 ? 6.339 1.716 -18.079 1.00 85.38 93 SER A CA 1
ATOM 656 C C . SER A 1 93 ? 6.022 2.577 -16.862 1.00 85.38 93 SER A C 1
ATOM 658 O O . SER A 1 93 ? 4.987 3.239 -16.809 1.00 85.38 93 SER A O 1
ATOM 660 N N . THR A 1 94 ? 6.901 2.585 -15.867 1.00 84.75 94 THR A N 1
ATOM 661 C CA . THR A 1 94 ? 6.918 3.564 -14.775 1.00 84.75 94 THR A CA 1
ATOM 662 C C . THR A 1 94 ? 8.334 4.015 -14.504 1.00 84.75 94 THR A C 1
ATOM 664 O O . THR A 1 94 ? 9.283 3.296 -14.808 1.00 84.75 94 THR A O 1
ATOM 667 N N . PHE A 1 95 ? 8.493 5.189 -13.909 1.00 83.75 95 PHE A N 1
ATOM 668 C CA . PHE A 1 95 ? 9.791 5.630 -13.435 1.00 83.75 95 PHE A CA 1
ATOM 669 C C . PHE A 1 95 ? 9.660 6.460 -12.164 1.00 83.75 95 PHE A C 1
ATOM 671 O O . PHE A 1 95 ? 8.645 7.112 -11.936 1.00 83.75 95 PHE A O 1
ATOM 678 N N . VAL A 1 96 ? 10.724 6.464 -11.372 1.00 81.06 96 VAL A N 1
ATOM 679 C CA . VAL A 1 96 ? 10.926 7.370 -10.241 1.00 81.06 96 VAL A CA 1
ATOM 680 C C . VAL A 1 96 ? 12.184 8.195 -10.491 1.00 81.06 96 VAL A C 1
ATOM 682 O O . VAL A 1 96 ? 13.152 7.691 -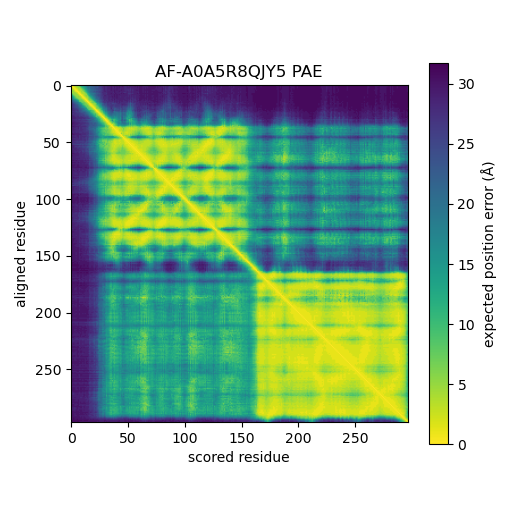11.078 1.00 81.06 96 VAL A O 1
ATOM 685 N N . ARG A 1 97 ? 12.165 9.470 -10.093 1.00 80.69 97 ARG A N 1
ATOM 686 C CA . ARG A 1 97 ? 13.277 10.407 -10.285 1.00 80.69 97 ARG A CA 1
ATOM 687 C C . ARG A 1 97 ? 13.584 11.121 -8.975 1.00 80.69 97 ARG A C 1
ATOM 689 O O . ARG A 1 97 ? 12.854 12.014 -8.576 1.00 80.69 97 ARG A O 1
ATOM 696 N N . ALA A 1 98 ? 14.718 10.799 -8.359 1.00 71.00 98 ALA A N 1
ATOM 697 C CA . ALA A 1 98 ? 15.166 11.507 -7.164 1.00 71.00 98 ALA A CA 1
ATOM 698 C C . ALA A 1 98 ? 16.159 12.620 -7.511 1.00 71.00 98 ALA A C 1
ATOM 700 O O . ALA A 1 98 ? 17.170 12.384 -8.181 1.00 71.00 98 ALA A O 1
ATOM 701 N N . ALA A 1 99 ? 15.902 13.814 -6.976 1.00 62.97 99 ALA A N 1
ATOM 702 C CA . ALA A 1 99 ? 16.849 14.923 -6.970 1.00 62.97 99 ALA A CA 1
ATOM 703 C C . ALA A 1 99 ? 18.000 14.687 -5.971 1.00 62.97 99 ALA A C 1
ATOM 705 O O . ALA A 1 99 ? 17.989 13.744 -5.176 1.00 62.97 99 ALA A O 1
ATOM 706 N N . SER A 1 100 ? 19.011 15.553 -6.005 1.00 56.78 100 SER A N 1
ATOM 707 C CA . SER A 1 100 ? 20.188 15.543 -5.121 1.00 56.78 100 SER A CA 1
ATOM 708 C C . SER A 1 100 ? 19.826 15.304 -3.646 1.00 56.78 100 SER A C 1
ATOM 710 O O . SER A 1 100 ? 18.985 16.011 -3.100 1.00 56.78 100 SER A O 1
ATOM 712 N N . GLY A 1 101 ? 20.435 14.304 -2.999 1.00 51.59 101 GLY A N 1
ATOM 713 C CA . GLY A 1 101 ? 20.207 13.993 -1.577 1.00 51.59 101 GLY A CA 1
ATOM 714 C C . GLY A 1 101 ? 18.829 13.408 -1.216 1.00 51.59 101 GLY A C 1
ATOM 715 O O . GLY A 1 101 ? 18.647 12.963 -0.089 1.00 51.59 101 GLY A O 1
ATOM 716 N N . ALA A 1 102 ? 17.869 13.346 -2.145 1.00 58.06 102 ALA A N 1
ATOM 717 C CA . ALA A 1 102 ? 16.515 12.872 -1.863 1.00 58.06 102 ALA A CA 1
ATOM 718 C C . ALA A 1 102 ? 16.380 11.340 -1.948 1.00 58.06 102 ALA A C 1
ATOM 720 O O . ALA A 1 102 ? 17.068 10.664 -2.733 1.00 58.06 102 ALA A O 1
ATOM 721 N N . LYS A 1 103 ? 15.447 10.796 -1.160 1.00 63.31 103 LYS A N 1
ATOM 722 C CA . LYS A 1 103 ? 14.816 9.502 -1.442 1.00 63.31 103 LYS A CA 1
ATOM 723 C C . LYS A 1 103 ? 13.515 9.778 -2.174 1.00 63.31 103 LYS A C 1
ATOM 725 O O . LYS A 1 103 ? 12.774 10.656 -1.747 1.00 63.31 103 LYS A O 1
ATOM 730 N N . ASP A 1 104 ? 13.254 9.026 -3.231 1.00 66.06 104 ASP A N 1
ATOM 731 C CA . ASP A 1 104 ? 11.981 9.103 -3.935 1.00 66.06 104 ASP A CA 1
ATOM 732 C C . ASP A 1 104 ? 11.423 7.701 -4.171 1.00 66.06 104 ASP A C 1
ATOM 734 O O . ASP A 1 104 ? 12.172 6.716 -4.260 1.00 66.06 104 ASP A O 1
ATOM 738 N N . GLU A 1 105 ? 10.101 7.631 -4.230 1.00 72.75 105 GLU A N 1
ATOM 739 C CA . GLU A 1 105 ? 9.341 6.403 -4.357 1.00 72.75 105 GLU A CA 1
ATOM 740 C C . GLU A 1 105 ? 8.147 6.613 -5.288 1.00 72.75 105 GLU A C 1
ATOM 742 O O . GLU A 1 105 ? 7.385 7.568 -5.146 1.00 72.75 105 GLU A O 1
ATOM 747 N N . THR A 1 106 ? 7.926 5.667 -6.200 1.00 74.50 106 THR A N 1
ATOM 748 C CA . THR A 1 106 ? 6.641 5.556 -6.894 1.00 74.50 106 THR A CA 1
ATOM 749 C C . THR A 1 106 ? 6.100 4.141 -6.797 1.00 74.50 106 THR A C 1
ATOM 751 O O . THR A 1 106 ? 6.853 3.174 -6.721 1.00 74.50 106 THR A O 1
ATOM 754 N N . THR A 1 107 ? 4.778 4.025 -6.828 1.00 74.44 107 THR A N 1
ATOM 755 C CA . THR A 1 107 ? 4.075 2.742 -6.872 1.00 74.44 107 THR A CA 1
ATOM 756 C C . THR A 1 107 ? 3.229 2.713 -8.135 1.00 74.44 107 THR A C 1
ATOM 758 O O . THR A 1 107 ? 2.510 3.677 -8.394 1.00 74.44 107 THR A O 1
ATOM 761 N N . LYS A 1 108 ? 3.298 1.629 -8.913 1.00 80.12 108 LYS A N 1
ATOM 762 C CA . LYS A 1 108 ? 2.471 1.422 -10.107 1.00 80.12 108 LYS A CA 1
ATOM 763 C C . LYS A 1 108 ? 1.880 0.017 -10.137 1.00 80.12 108 LYS A C 1
ATOM 765 O O . LYS A 1 108 ? 2.583 -0.953 -9.860 1.00 80.12 108 LYS A O 1
ATOM 770 N N . SER A 1 109 ? 0.610 -0.069 -10.529 1.00 78.69 109 SER A N 1
ATOM 771 C CA . SER A 1 109 ? -0.031 -1.320 -10.928 1.00 78.69 109 SER A CA 1
ATOM 772 C C . SER A 1 109 ? 0.154 -1.553 -12.426 1.00 78.69 109 SER A C 1
ATOM 774 O O . SER A 1 109 ? -0.081 -0.652 -13.236 1.00 78.69 109 SER A O 1
ATOM 776 N N . PHE A 1 110 ? 0.559 -2.765 -12.787 1.00 80.94 110 PHE A N 1
ATOM 777 C CA . PHE A 1 110 ? 0.571 -3.263 -14.152 1.00 80.94 110 PHE A CA 1
ATOM 778 C C . PHE A 1 110 ? -0.507 -4.344 -14.286 1.00 80.94 110 PHE A C 1
ATOM 780 O O . PHE A 1 110 ? -0.340 -5.424 -13.711 1.00 80.94 110 PHE A O 1
ATOM 787 N N . PRO A 1 111 ? -1.602 -4.092 -15.021 1.00 79.06 111 PRO A N 1
ATOM 788 C CA . PRO A 1 111 ? -2.591 -5.127 -15.276 1.00 79.06 111 PRO A CA 1
ATOM 789 C C . PRO A 1 111 ? -1.982 -6.211 -16.175 1.00 79.06 111 PRO A C 1
ATOM 791 O O . PRO A 1 111 ? -1.407 -5.919 -17.224 1.00 79.06 111 PRO A O 1
ATOM 794 N N . ILE A 1 112 ? -2.113 -7.465 -15.757 1.00 83.56 112 ILE A N 1
ATOM 795 C CA . ILE A 1 112 ? -1.712 -8.661 -16.492 1.00 83.56 112 ILE A CA 1
ATOM 796 C C . ILE A 1 112 ? -2.984 -9.368 -16.952 1.00 83.56 112 ILE A C 1
ATOM 798 O O . ILE A 1 112 ? -3.802 -9.820 -16.152 1.00 83.56 112 ILE A O 1
ATOM 802 N N . ASP A 1 113 ? -3.143 -9.445 -18.264 1.00 81.06 113 ASP A N 1
ATOM 803 C CA . ASP A 1 113 ? -4.327 -9.960 -18.949 1.00 81.06 113 ASP A CA 1
ATOM 804 C C . ASP A 1 113 ? -4.413 -11.493 -18.966 1.00 81.06 113 ASP A C 1
ATOM 806 O O . ASP A 1 113 ? -5.498 -12.071 -18.960 1.00 81.06 113 ASP A O 1
ATOM 810 N N . SER A 1 114 ? -3.264 -12.162 -18.997 1.00 79.12 114 SER A N 1
ATOM 811 C CA . SER A 1 114 ? -3.157 -13.597 -19.226 1.00 79.12 114 SER A CA 1
ATOM 812 C C . SER A 1 114 ? -1.957 -14.192 -18.501 1.00 79.12 114 SER A C 1
ATOM 814 O O . SER A 1 114 ? -0.914 -13.553 -18.355 1.00 79.12 114 SER A O 1
ATOM 816 N N . THR A 1 115 ? -2.089 -15.450 -18.076 1.00 80.69 115 THR A N 1
ATOM 817 C CA . THR A 1 115 ? -0.982 -16.182 -17.464 1.00 80.69 115 THR A CA 1
ATOM 818 C C . THR A 1 115 ? 0.157 -16.308 -18.460 1.00 80.69 115 THR A C 1
ATOM 820 O O . THR A 1 115 ? -0.053 -16.694 -19.611 1.00 80.69 115 THR A O 1
ATOM 823 N N . GLY A 1 116 ? 1.380 -16.075 -18.009 1.00 81.12 116 GLY A N 1
ATOM 824 C CA . GLY A 1 116 ? 2.538 -16.494 -18.771 1.00 81.12 116 GLY A CA 1
ATOM 825 C C . GLY A 1 116 ? 3.813 -15.795 -18.371 1.00 81.12 116 GLY A C 1
ATOM 826 O O . GLY A 1 116 ? 3.864 -14.963 -17.465 1.00 81.12 116 GLY A O 1
ATOM 827 N N . ARG A 1 117 ? 4.854 -16.144 -19.116 1.00 82.12 117 ARG A N 1
ATOM 828 C CA . ARG A 1 117 ? 6.160 -15.530 -18.986 1.00 82.12 117 ARG A CA 1
ATOM 829 C C . ARG A 1 117 ? 6.094 -14.080 -19.458 1.00 82.12 117 ARG A C 1
ATOM 831 O O . ARG A 1 117 ? 5.560 -13.795 -20.531 1.00 82.12 117 ARG A O 1
ATOM 838 N N . ARG A 1 118 ? 6.620 -13.168 -18.650 1.00 84.31 118 ARG A N 1
ATOM 839 C CA . ARG A 1 118 ? 6.747 -11.738 -18.935 1.00 84.31 118 ARG A CA 1
ATOM 840 C C . ARG A 1 118 ? 8.183 -11.301 -18.688 1.00 84.31 118 ARG A C 1
ATOM 842 O O . ARG A 1 118 ? 8.881 -11.881 -17.854 1.00 84.31 118 ARG A O 1
ATOM 849 N N . ILE A 1 119 ? 8.619 -10.290 -19.430 1.00 85.62 119 ILE A N 1
ATOM 850 C CA . ILE A 1 119 ? 9.953 -9.710 -19.290 1.00 85.62 119 ILE A CA 1
ATOM 851 C C . ILE A 1 119 ? 9.786 -8.302 -18.734 1.00 85.62 119 ILE A C 1
ATOM 853 O O . ILE A 1 119 ? 9.074 -7.482 -19.305 1.00 85.62 119 ILE A O 1
ATOM 857 N N . LEU A 1 120 ? 10.449 -8.028 -17.619 1.00 87.44 120 LEU A N 1
ATOM 858 C CA . LEU A 1 120 ? 10.600 -6.691 -17.072 1.00 87.44 120 LEU A CA 1
ATOM 859 C C . LEU A 1 120 ? 11.977 -6.153 -17.448 1.00 87.44 120 LEU A C 1
ATOM 861 O O . LEU A 1 120 ? 12.983 -6.829 -17.226 1.00 87.44 120 LEU A O 1
ATOM 865 N N . ARG A 1 121 ? 12.036 -4.931 -17.974 1.00 89.00 121 ARG A N 1
ATOM 866 C CA . ARG A 1 121 ? 13.278 -4.175 -18.141 1.00 89.00 121 ARG A CA 1
ATOM 867 C C . ARG A 1 121 ? 13.386 -3.140 -17.028 1.00 89.00 121 ARG A C 1
ATOM 869 O O . ARG A 1 121 ? 12.511 -2.297 -16.863 1.00 89.00 121 ARG A O 1
ATOM 876 N N . VAL A 1 122 ? 14.460 -3.221 -16.253 1.00 88.00 122 VAL A N 1
ATOM 877 C CA . VAL A 1 122 ? 14.800 -2.270 -15.194 1.00 88.00 122 VAL A CA 1
ATOM 878 C C . VAL A 1 122 ? 15.975 -1.434 -15.668 1.00 88.00 122 VAL A C 1
ATOM 880 O O . VAL A 1 122 ? 17.087 -1.947 -15.765 1.00 88.00 122 VAL A O 1
ATOM 883 N N . THR A 1 123 ? 15.747 -0.157 -15.943 1.00 87.75 123 THR A N 1
ATOM 884 C CA . THR A 1 123 ? 16.802 0.775 -16.347 1.00 87.75 123 THR A CA 1
ATOM 885 C C . THR A 1 123 ? 17.141 1.705 -15.194 1.00 87.75 123 THR A C 1
ATOM 887 O O . THR A 1 123 ? 16.275 2.409 -14.676 1.00 87.75 123 THR A O 1
ATOM 890 N N . VAL A 1 124 ? 18.408 1.715 -14.795 1.00 86.81 124 VAL A N 1
ATOM 891 C CA . VAL A 1 124 ? 18.944 2.564 -13.729 1.00 86.81 124 VAL A CA 1
ATOM 892 C C . VAL A 1 124 ? 19.933 3.567 -14.288 1.00 86.81 124 VAL A C 1
ATOM 894 O O . VAL A 1 124 ? 20.811 3.223 -15.076 1.00 86.81 124 VAL A O 1
ATOM 897 N N . GLU A 1 125 ? 19.810 4.804 -13.838 1.00 86.00 125 GLU A N 1
ATOM 898 C CA . GLU A 1 125 ? 20.638 5.934 -14.236 1.00 86.00 125 GLU A CA 1
ATOM 899 C C . GLU A 1 125 ? 20.986 6.749 -12.986 1.00 86.00 125 GLU A C 1
ATOM 901 O O . GLU A 1 125 ? 20.123 6.998 -12.138 1.00 86.00 125 GLU A O 1
ATOM 906 N N . GLY A 1 126 ? 22.253 7.141 -12.845 1.00 78.44 126 GLY A N 1
ATOM 907 C CA . GLY A 1 126 ? 22.702 7.982 -11.738 1.00 78.44 126 GLY A CA 1
ATOM 908 C C . GLY A 1 126 ? 24.209 7.929 -11.509 1.00 78.44 126 GLY A C 1
ATOM 909 O O . GLY A 1 126 ? 24.822 6.868 -11.614 1.00 78.44 126 GLY A O 1
ATOM 910 N N . GLU A 1 127 ? 24.787 9.080 -11.169 1.00 64.75 127 GLU A N 1
ATOM 911 C CA . GLU A 1 127 ? 26.235 9.324 -11.220 1.00 64.75 127 GLU A CA 1
ATOM 912 C C . GLU A 1 127 ? 27.031 8.871 -9.973 1.00 64.75 127 GLU A C 1
ATOM 914 O O . GLU A 1 127 ? 28.252 8.751 -10.058 1.00 64.75 127 GLU A O 1
ATOM 919 N N . GLU A 1 128 ? 26.386 8.532 -8.844 1.00 64.25 128 GLU A N 1
ATOM 920 C CA . GLU A 1 128 ? 27.064 8.266 -7.551 1.00 64.25 128 GLU A CA 1
ATOM 921 C C . GLU A 1 128 ? 26.561 7.021 -6.772 1.00 64.25 128 GLU A C 1
ATOM 923 O O . GLU A 1 128 ? 25.669 6.303 -7.222 1.00 64.25 128 GLU A O 1
ATOM 928 N N . THR A 1 129 ? 27.147 6.786 -5.577 1.00 64.94 129 THR A N 1
ATOM 929 C CA . THR A 1 129 ? 26.951 5.697 -4.576 1.00 64.94 129 THR A CA 1
ATOM 930 C C . THR A 1 129 ? 25.527 5.566 -3.994 1.00 64.94 129 THR A C 1
ATOM 932 O O . THR A 1 129 ? 25.313 5.486 -2.781 1.00 64.94 129 THR A O 1
ATOM 935 N N . GLY A 1 130 ? 24.524 5.556 -4.865 1.00 72.25 130 GLY A N 1
ATOM 936 C CA . GLY A 1 130 ? 23.133 5.303 -4.526 1.00 72.25 130 GLY A CA 1
ATOM 937 C C . GLY A 1 130 ? 22.749 3.831 -4.603 1.00 72.25 130 GLY A C 1
ATOM 938 O O . GLY A 1 130 ? 23.460 3.000 -5.169 1.00 72.25 130 GLY A O 1
ATOM 939 N N . ALA A 1 131 ? 21.578 3.538 -4.055 1.00 79.12 131 ALA A N 1
ATOM 940 C CA . ALA A 1 131 ? 20.932 2.241 -4.116 1.00 79.12 131 ALA A CA 1
ATOM 941 C C . ALA A 1 131 ? 19.554 2.385 -4.760 1.00 79.12 131 ALA A C 1
ATOM 943 O O . ALA A 1 131 ? 18.885 3.415 -4.627 1.00 79.12 131 ALA A O 1
ATOM 944 N N . PHE A 1 132 ? 19.132 1.335 -5.448 1.00 83.44 132 PHE A N 1
ATOM 945 C CA . PHE A 1 132 ? 17.792 1.211 -5.990 1.00 83.44 132 PHE A CA 1
ATOM 946 C C . PHE A 1 132 ? 17.149 -0.084 -5.504 1.00 83.44 132 PHE A C 1
ATOM 948 O O . PHE A 1 132 ? 17.835 -1.064 -5.191 1.00 83.44 132 PHE A O 1
ATOM 955 N N . CYS A 1 133 ? 15.824 -0.080 -5.452 1.00 83.56 133 CYS A N 1
ATOM 956 C CA . CYS A 1 133 ? 15.024 -1.249 -5.144 1.00 83.56 133 CYS A CA 1
ATOM 957 C C . CYS A 1 133 ? 13.725 -1.215 -5.953 1.00 83.56 133 CYS A C 1
ATOM 959 O O . CYS A 1 133 ? 13.094 -0.171 -6.077 1.00 83.56 133 CYS A O 1
ATOM 961 N N . VAL A 1 134 ? 13.325 -2.355 -6.497 1.00 84.94 134 VAL A N 1
ATOM 962 C CA . VAL A 1 134 ? 12.017 -2.590 -7.103 1.00 84.94 134 VAL A CA 1
ATOM 963 C C . VAL A 1 134 ? 11.376 -3.716 -6.315 1.00 84.94 134 VAL A C 1
ATOM 965 O O . VAL A 1 134 ? 11.854 -4.849 -6.370 1.00 84.94 134 VAL A O 1
ATOM 968 N N . LEU A 1 135 ? 10.319 -3.410 -5.575 1.00 83.00 135 LEU A N 1
ATOM 969 C CA . LEU A 1 135 ? 9.472 -4.408 -4.935 1.00 83.00 135 LEU A CA 1
ATOM 970 C C . LEU A 1 135 ? 8.325 -4.761 -5.876 1.00 83.00 135 LEU A C 1
ATOM 972 O O . LEU A 1 135 ? 7.788 -3.884 -6.548 1.00 83.00 135 LEU A O 1
ATOM 976 N N . MET A 1 136 ? 7.980 -6.042 -5.949 1.00 84.62 136 MET A N 1
ATOM 977 C CA . MET A 1 136 ? 6.982 -6.594 -6.864 1.00 84.62 136 MET A CA 1
ATOM 978 C C . MET A 1 136 ? 6.065 -7.547 -6.106 1.00 84.62 136 MET A C 1
ATOM 980 O O . MET A 1 136 ? 6.534 -8.548 -5.564 1.00 84.62 136 MET A O 1
ATOM 984 N N . GLY A 1 137 ? 4.772 -7.248 -6.101 1.00 83.44 137 GLY A N 1
ATOM 985 C CA . GLY A 1 137 ? 3.722 -8.026 -5.452 1.00 83.44 137 GLY A CA 1
ATOM 986 C C . GLY A 1 137 ? 2.408 -7.931 -6.222 1.00 83.44 137 GLY A C 1
ATOM 987 O O . GLY A 1 137 ? 2.389 -7.875 -7.453 1.00 83.44 137 GLY A O 1
ATOM 988 N N . GLY A 1 138 ? 1.296 -7.890 -5.502 1.00 79.50 138 GLY A N 1
ATOM 989 C CA . GLY A 1 138 ? -0.043 -7.907 -6.069 1.00 79.50 138 GLY A CA 1
ATOM 990 C C . GLY A 1 138 ? -0.548 -9.318 -6.369 1.00 79.50 138 GLY A C 1
ATOM 991 O O . GLY A 1 138 ? 0.068 -10.335 -6.043 1.00 79.50 138 GLY A O 1
ATOM 992 N N . SER A 1 139 ? -1.721 -9.388 -6.994 1.00 80.62 139 SER A N 1
ATOM 993 C CA . SER A 1 139 ? -2.436 -10.651 -7.222 1.00 80.62 139 SER A CA 1
ATOM 994 C C . SER A 1 139 ? -1.755 -11.574 -8.238 1.00 80.62 139 SER A C 1
ATOM 996 O O . SER A 1 139 ? -1.967 -12.785 -8.195 1.00 80.62 139 SER A O 1
ATOM 998 N N . THR A 1 140 ? -0.913 -11.025 -9.113 1.00 78.75 140 THR A N 1
ATOM 999 C CA . THR A 1 140 ? -0.221 -11.776 -10.177 1.00 78.75 140 THR A CA 1
ATOM 1000 C C . THR A 1 140 ? 1.057 -12.452 -9.703 1.00 78.75 140 THR A C 1
ATOM 1002 O O . THR A 1 140 ? 1.517 -13.400 -10.344 1.00 78.75 140 THR A O 1
ATOM 1005 N N . PHE A 1 141 ? 1.617 -11.983 -8.582 1.00 77.12 141 PHE A N 1
ATOM 1006 C CA . PHE A 1 141 ? 2.883 -12.452 -8.032 1.00 77.12 141 PHE A CA 1
ATOM 1007 C C . PHE A 1 141 ? 2.770 -12.817 -6.534 1.00 77.12 141 PHE A C 1
ATOM 1009 O O . PHE A 1 141 ? 3.488 -12.275 -5.692 1.00 77.12 141 PHE A O 1
ATOM 1016 N N . PRO A 1 142 ? 1.896 -13.782 -6.174 1.00 62.69 142 PRO A N 1
ATOM 1017 C CA . PRO A 1 142 ? 1.613 -14.146 -4.779 1.00 62.69 142 PRO A CA 1
ATOM 1018 C C . PRO A 1 142 ? 2.790 -14.835 -4.068 1.00 62.69 142 PRO A C 1
ATOM 1020 O O . PRO A 1 142 ? 2.769 -15.014 -2.851 1.00 62.69 142 PRO A O 1
ATOM 1023 N N . SER A 1 143 ? 3.806 -15.258 -4.827 1.00 63.75 143 SER A N 1
ATOM 1024 C CA . SER A 1 143 ? 5.007 -15.923 -4.317 1.00 63.75 143 SER A CA 1
ATOM 1025 C C . SER A 1 143 ? 6.023 -14.961 -3.701 1.00 63.75 143 SER A C 1
ATOM 1027 O O . SER A 1 143 ? 6.966 -15.440 -3.076 1.00 63.75 143 SER A O 1
ATOM 1029 N N . ALA A 1 144 ? 5.850 -13.640 -3.849 1.00 62.28 144 ALA A N 1
ATOM 1030 C CA . ALA A 1 144 ? 6.695 -12.658 -3.178 1.00 62.28 144 ALA A CA 1
ATOM 1031 C C . ALA A 1 144 ? 6.520 -12.747 -1.659 1.00 62.28 144 ALA A C 1
ATOM 1033 O O . ALA A 1 144 ? 5.604 -12.174 -1.071 1.00 62.28 144 ALA A O 1
ATOM 1034 N N . LYS A 1 145 ? 7.407 -13.506 -1.021 1.00 53.03 145 LYS A N 1
ATOM 1035 C CA . LYS A 1 145 ? 7.548 -13.574 0.430 1.00 53.03 145 LYS A CA 1
ATOM 1036 C C . LYS A 1 145 ? 8.854 -12.874 0.796 1.00 53.03 145 LYS A C 1
ATOM 1038 O O . LYS A 1 145 ? 9.869 -13.089 0.139 1.00 53.03 145 LYS A O 1
ATOM 1043 N N . ASP A 1 146 ? 8.796 -12.034 1.826 1.00 53.41 146 ASP A N 1
ATOM 1044 C CA . ASP A 1 146 ? 9.931 -11.284 2.380 1.00 53.41 146 ASP A CA 1
ATOM 1045 C C . ASP A 1 146 ? 10.562 -10.263 1.412 1.00 53.41 146 ASP A C 1
ATOM 1047 O O . ASP A 1 146 ? 11.751 -10.291 1.086 1.00 53.41 146 ASP A O 1
ATOM 1051 N N . GLN A 1 147 ? 9.743 -9.303 0.978 1.00 61.84 147 GLN A N 1
ATOM 1052 C CA . GLN A 1 147 ? 10.176 -8.113 0.247 1.00 61.84 147 GLN A CA 1
ATOM 1053 C C . GLN A 1 147 ? 10.911 -7.145 1.185 1.00 61.84 147 GLN A C 1
ATOM 1055 O O . GLN A 1 147 ? 10.329 -6.217 1.741 1.00 61.84 147 GLN A O 1
ATOM 1060 N N . ALA A 1 148 ? 12.209 -7.357 1.368 1.00 58.78 148 ALA A N 1
ATOM 1061 C CA . ALA A 1 148 ? 13.082 -6.381 2.005 1.00 58.78 148 ALA A CA 1
ATOM 1062 C C . ALA A 1 148 ? 13.958 -5.690 0.954 1.00 58.78 148 ALA A C 1
ATOM 1064 O O . ALA A 1 148 ? 14.429 -6.317 0.005 1.00 58.78 148 ALA A O 1
ATOM 1065 N N . CYS A 1 149 ? 14.246 -4.406 1.169 1.00 65.38 149 CYS A N 1
ATOM 1066 C CA . CYS A 1 149 ? 15.246 -3.659 0.407 1.00 65.38 149 CYS A CA 1
ATOM 1067 C C . CYS A 1 149 ? 16.520 -3.467 1.251 1.00 65.38 149 CYS A C 1
ATOM 1069 O O . CYS A 1 149 ? 16.773 -2.355 1.723 1.00 65.38 149 CYS A O 1
ATOM 1071 N N . PRO A 1 150 ? 17.354 -4.504 1.465 1.00 58.88 150 PRO A N 1
ATOM 1072 C CA . PRO A 1 150 ? 18.555 -4.383 2.296 1.00 58.88 150 PRO A CA 1
ATOM 1073 C C . PRO A 1 150 ? 19.538 -3.337 1.749 1.00 58.88 150 PRO A C 1
ATOM 1075 O O . PRO A 1 150 ? 20.194 -2.645 2.525 1.00 58.88 150 PRO A O 1
ATOM 1078 N N . ALA A 1 151 ? 19.571 -3.133 0.426 1.00 58.06 151 ALA A N 1
ATOM 1079 C CA . ALA A 1 151 ? 20.381 -2.095 -0.217 1.00 58.06 151 ALA A CA 1
ATOM 1080 C C . ALA A 1 151 ? 20.020 -0.663 0.240 1.00 58.06 151 ALA A C 1
ATOM 1082 O O . ALA A 1 151 ? 20.854 0.239 0.182 1.00 58.06 151 ALA A O 1
ATOM 1083 N N . MET A 1 152 ? 18.802 -0.446 0.749 1.00 61.03 152 MET A N 1
ATOM 1084 C CA . MET A 1 152 ? 18.314 0.866 1.193 1.00 61.03 152 MET A CA 1
ATOM 1085 C C . MET A 1 152 ? 18.639 1.170 2.666 1.00 61.03 152 MET A C 1
ATOM 1087 O O . MET A 1 152 ? 18.503 2.322 3.089 1.00 61.03 152 MET A O 1
ATOM 1091 N N . ALA A 1 153 ? 19.102 0.177 3.439 1.00 53.47 153 ALA A N 1
ATOM 1092 C CA . ALA A 1 153 ? 19.317 0.274 4.889 1.00 53.47 153 ALA A CA 1
ATOM 1093 C C . ALA A 1 153 ? 20.452 1.237 5.299 1.00 53.47 153 ALA A C 1
ATOM 1095 O O . ALA A 1 153 ? 20.499 1.689 6.440 1.00 53.47 153 ALA A O 1
ATOM 1096 N N . GLY A 1 154 ? 21.355 1.589 4.375 1.00 46.84 154 GLY A N 1
ATOM 1097 C CA . GLY A 1 154 ? 22.488 2.487 4.633 1.00 46.84 154 GLY A CA 1
ATOM 1098 C C . GLY A 1 154 ? 22.298 3.936 4.173 1.00 46.84 154 GLY A C 1
ATOM 1099 O O . GLY A 1 154 ? 23.118 4.795 4.511 1.00 46.84 154 GLY A O 1
ATOM 1100 N N . VAL A 1 155 ? 21.261 4.246 3.391 1.00 48.56 155 VAL A N 1
ATOM 1101 C CA . VAL A 1 155 ? 21.053 5.608 2.880 1.00 48.56 155 VAL A CA 1
ATOM 1102 C C . VAL A 1 155 ? 20.157 6.362 3.859 1.00 48.56 155 VAL A C 1
ATOM 1104 O O . VAL A 1 155 ? 19.001 5.984 4.046 1.00 48.56 155 VAL A O 1
ATOM 1107 N N . LYS A 1 156 ? 20.665 7.419 4.511 1.00 39.31 156 LYS A N 1
ATOM 1108 C CA . LYS A 1 156 ? 19.824 8.300 5.340 1.00 39.31 156 LYS A CA 1
ATOM 1109 C C . LYS A 1 156 ? 18.732 8.892 4.449 1.00 39.31 156 LYS A C 1
ATOM 1111 O O . LYS A 1 156 ? 19.023 9.447 3.397 1.00 39.31 156 LYS A O 1
ATOM 1116 N N . ALA A 1 157 ? 17.473 8.707 4.837 1.00 37.12 157 ALA A N 1
ATOM 1117 C CA . ALA A 1 157 ? 16.358 9.377 4.185 1.00 37.12 157 ALA A CA 1
ATOM 1118 C C . ALA A 1 157 ? 16.475 10.874 4.460 1.00 37.12 157 ALA A C 1
ATOM 1120 O O . ALA A 1 157 ? 16.338 11.282 5.608 1.00 37.12 157 ALA A O 1
ATOM 1121 N N . ALA A 1 158 ? 16.732 11.681 3.437 1.00 36.16 158 ALA A N 1
ATOM 1122 C CA . ALA A 1 158 ? 16.538 13.121 3.519 1.00 36.16 158 ALA A CA 1
ATOM 1123 C C . ALA A 1 158 ? 15.332 13.495 2.653 1.00 36.16 158 ALA A C 1
ATOM 1125 O O . ALA A 1 158 ? 15.504 14.052 1.581 1.00 36.16 158 ALA A O 1
ATOM 1126 N N . SER A 1 159 ? 14.135 13.096 3.104 1.00 38.09 159 SER A N 1
ATOM 1127 C CA . SER A 1 159 ? 12.842 13.754 2.818 1.00 38.09 159 SER A CA 1
ATOM 1128 C C . SER A 1 159 ? 11.652 12.859 3.187 1.00 38.09 159 SER A C 1
ATOM 1130 O O . SER A 1 159 ? 10.948 12.320 2.345 1.00 38.09 159 SER A O 1
ATOM 1132 N N . SER A 1 160 ? 11.391 12.743 4.476 1.00 38.06 160 SER A N 1
ATOM 1133 C CA . SER A 1 160 ? 10.074 13.063 5.018 1.00 38.06 160 SER A CA 1
ATOM 1134 C C . SER A 1 160 ? 10.388 13.544 6.419 1.00 38.06 160 SER A C 1
ATOM 1136 O O . SER A 1 160 ? 11.152 12.878 7.121 1.00 38.06 160 SER A O 1
ATOM 1138 N N . GLU A 1 161 ? 9.914 14.725 6.791 1.00 34.22 161 GLU A N 1
ATOM 1139 C CA . GLU A 1 161 ? 9.983 15.197 8.170 1.00 34.22 161 GLU A CA 1
ATOM 1140 C C . GLU A 1 161 ? 9.725 14.012 9.121 1.00 34.22 161 GLU A C 1
ATOM 1142 O O . GLU A 1 161 ? 8.768 13.265 8.879 1.00 34.22 161 GLU A O 1
ATOM 1147 N N . PRO A 1 162 ? 10.605 13.739 10.110 1.00 34.69 162 PRO A N 1
ATOM 1148 C CA . PRO A 1 162 ? 10.365 12.641 11.030 1.00 34.69 162 PRO A CA 1
ATOM 1149 C C . PRO A 1 162 ? 8.955 12.844 11.581 1.00 34.69 162 PRO A C 1
ATOM 1151 O O . PRO A 1 162 ? 8.673 13.967 12.009 1.00 34.69 162 PRO A O 1
ATOM 1154 N N . PRO A 1 163 ? 8.059 11.840 11.549 1.00 43.75 163 PRO A N 1
ATOM 1155 C CA . PRO A 1 163 ? 6.772 11.989 12.198 1.00 43.75 163 PRO A CA 1
ATOM 1156 C C . PRO A 1 163 ? 7.082 12.307 13.659 1.00 43.75 163 PRO A C 1
ATOM 1158 O O . PRO A 1 163 ? 7.547 11.451 14.410 1.00 43.75 163 PRO A O 1
ATOM 1161 N N . GLN A 1 164 ? 6.904 13.575 14.041 1.00 46.78 164 GLN A N 1
ATOM 1162 C CA . GLN A 1 164 ? 7.247 14.071 15.375 1.00 46.78 164 GLN A CA 1
ATOM 1163 C C . GLN A 1 164 ? 6.423 13.320 16.447 1.00 46.78 164 GLN A C 1
ATOM 1165 O O . GLN A 1 164 ? 6.787 13.321 17.622 1.00 46.78 164 GLN A O 1
ATOM 1170 N N . ARG A 1 165 ? 5.370 12.599 16.016 1.00 58.94 165 ARG A N 1
ATOM 1171 C CA . ARG A 1 165 ? 4.740 11.438 16.663 1.00 58.94 165 ARG A CA 1
ATOM 1172 C C . ARG A 1 165 ? 4.322 10.405 15.617 1.00 58.94 165 ARG A C 1
ATOM 1174 O O . ARG A 1 165 ? 3.817 10.779 14.564 1.00 58.94 165 ARG A O 1
ATOM 1181 N N . ALA A 1 166 ? 4.465 9.117 15.931 1.00 73.50 166 ALA A N 1
ATOM 1182 C CA . ALA A 1 166 ? 4.022 8.027 15.057 1.00 73.50 166 ALA A CA 1
ATOM 1183 C C . ALA A 1 166 ? 2.486 7.950 14.911 1.00 73.50 166 ALA A C 1
ATOM 1185 O O . ALA A 1 166 ? 1.995 7.360 13.951 1.00 73.50 166 ALA A O 1
ATOM 1186 N N . VAL A 1 167 ? 1.739 8.558 15.841 1.00 86.25 167 VAL A N 1
ATOM 1187 C CA . VAL A 1 167 ? 0.278 8.673 15.811 1.00 86.25 167 VAL A CA 1
ATOM 1188 C C . VAL A 1 167 ? -0.120 10.145 15.663 1.00 86.25 167 VAL A C 1
ATOM 1190 O O . VAL A 1 167 ? 0.178 10.975 16.523 1.00 86.25 167 VAL A O 1
ATOM 1193 N N . GLU A 1 168 ? -0.817 10.472 14.578 1.00 88.81 168 GLU A N 1
ATOM 1194 C CA . GLU A 1 168 ? -1.492 11.757 14.386 1.00 88.81 168 GLU A CA 1
ATOM 1195 C C . GLU A 1 168 ? -2.876 11.692 15.045 1.00 88.81 168 GLU A C 1
ATOM 1197 O O . GLU A 1 168 ? -3.644 10.761 14.811 1.00 88.81 168 GLU A O 1
ATOM 1202 N N . VAL A 1 169 ? -3.211 12.679 15.875 1.00 90.75 169 VAL A N 1
ATOM 1203 C CA . VAL A 1 169 ? -4.485 12.722 16.604 1.00 90.75 169 VAL A CA 1
ATOM 1204 C C . VAL A 1 169 ? -5.366 13.802 16.007 1.00 90.75 169 VAL A C 1
ATOM 1206 O O . VAL A 1 169 ? -4.997 14.975 15.998 1.00 90.75 169 VAL A O 1
ATOM 1209 N N . ILE A 1 170 ? -6.547 13.410 15.545 1.00 90.44 170 ILE A N 1
ATOM 1210 C CA . ILE A 1 170 ? -7.538 14.304 14.959 1.00 90.44 170 ILE A CA 1
ATOM 1211 C C . ILE A 1 170 ? -8.790 14.209 15.810 1.00 90.44 170 ILE A C 1
ATOM 1213 O O . ILE A 1 170 ? -9.505 13.209 15.792 1.00 90.44 170 ILE A O 1
ATOM 1217 N N . THR A 1 171 ? -9.049 15.256 16.581 1.00 88.06 171 THR A N 1
ATOM 1218 C CA . THR A 1 171 ? -10.219 15.323 17.452 1.00 88.06 171 THR A CA 1
ATOM 1219 C C . THR A 1 171 ? -11.294 16.181 16.803 1.00 88.06 171 THR A C 1
ATOM 1221 O O . THR A 1 171 ? -11.053 17.313 16.391 1.00 88.06 171 THR A O 1
ATOM 1224 N N . SER A 1 172 ? -12.504 15.644 16.746 1.00 86.81 172 SER A N 1
ATOM 1225 C CA . SER A 1 172 ? -13.728 16.382 16.465 1.00 86.81 172 SER A CA 1
ATOM 1226 C C . SER A 1 172 ? -14.648 16.316 17.685 1.00 86.81 172 SER A C 1
ATOM 1228 O O . SER A 1 172 ? -14.340 15.663 18.680 1.00 86.81 172 SER A O 1
ATOM 1230 N N . LYS A 1 173 ? -15.800 16.991 17.620 1.00 85.31 173 LYS A N 1
ATOM 1231 C CA . LYS A 1 173 ? -16.715 17.153 18.760 1.00 85.31 173 LYS A CA 1
ATOM 1232 C C . LYS A 1 173 ? -17.042 15.839 19.490 1.00 85.31 173 LYS A C 1
ATOM 1234 O O . LYS A 1 173 ? -17.144 15.850 20.709 1.00 85.31 173 LYS A O 1
ATOM 1239 N N . CYS A 1 174 ? -17.214 14.747 18.747 1.00 86.00 174 CYS A N 1
ATOM 1240 C CA . CYS A 1 174 ? -17.666 13.454 19.266 1.00 86.00 174 CYS A CA 1
ATOM 1241 C C . CYS A 1 174 ? -16.829 12.261 18.794 1.00 86.00 174 CYS A C 1
ATOM 1243 O O . CYS A 1 174 ? -17.220 11.112 18.986 1.00 86.00 174 CYS A O 1
ATOM 1245 N N . GLU A 1 175 ? -15.696 12.522 18.153 1.00 90.50 175 GLU A N 1
ATOM 1246 C CA . GLU A 1 175 ? -14.857 11.484 17.568 1.00 90.50 175 GLU A CA 1
ATOM 1247 C C . GLU A 1 175 ? -13.390 11.864 17.752 1.00 90.50 175 GLU A C 1
ATOM 1249 O O . GLU A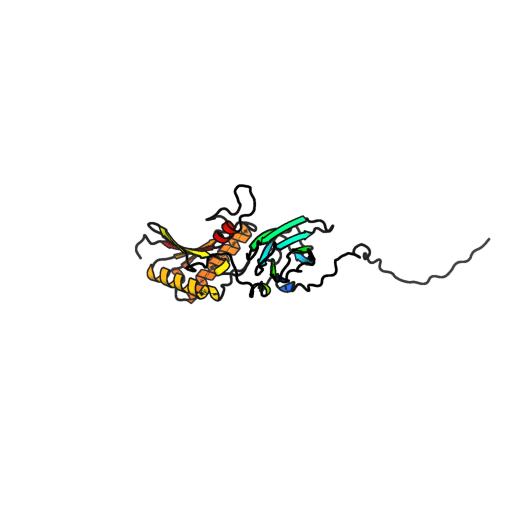 1 175 ? -12.988 12.969 17.387 1.00 90.50 175 GLU A O 1
ATOM 1254 N N . GLU A 1 176 ? -12.595 10.946 18.292 1.00 93.38 176 GLU A N 1
ATOM 1255 C CA . GLU A 1 176 ? -11.135 11.011 18.250 1.00 93.38 176 GLU A CA 1
ATOM 1256 C C . GLU A 1 176 ? -10.638 9.985 17.231 1.00 93.38 176 GLU A C 1
ATOM 1258 O O . GLU A 1 176 ? -10.937 8.794 17.330 1.00 93.38 176 GLU A O 1
ATOM 1263 N N . ARG A 1 177 ? -9.891 10.457 16.233 1.00 94.75 177 ARG A N 1
ATOM 1264 C CA . ARG A 1 177 ? -9.325 9.649 15.157 1.00 94.75 177 ARG A CA 1
ATOM 1265 C C . ARG A 1 177 ? -7.808 9.636 15.290 1.00 94.75 177 ARG A C 1
ATOM 1267 O O . ARG A 1 177 ? -7.157 10.672 15.181 1.00 94.75 177 ARG A O 1
ATOM 1274 N N . LEU A 1 178 ? -7.256 8.455 15.537 1.00 94.19 178 LEU A N 1
ATOM 1275 C CA . LEU A 1 178 ? -5.825 8.215 15.700 1.00 94.19 178 LEU A CA 1
ATOM 1276 C C . LEU A 1 178 ? -5.276 7.641 14.401 1.00 94.19 178 LEU A C 1
ATOM 1278 O O . LEU A 1 178 ? -5.511 6.475 14.091 1.00 94.19 178 LEU A O 1
ATOM 1282 N N . ARG A 1 179 ? -4.579 8.453 13.617 1.00 93.50 179 ARG A N 1
ATOM 1283 C CA . ARG A 1 179 ? -4.044 8.065 12.315 1.00 93.50 179 ARG A CA 1
ATOM 1284 C C . ARG A 1 179 ? -2.592 7.627 12.430 1.00 93.50 179 ARG A C 1
ATOM 1286 O O . ARG A 1 179 ? -1.771 8.306 13.038 1.00 93.50 179 ARG A O 1
ATOM 1293 N N . VAL A 1 180 ? -2.268 6.522 11.771 1.00 90.69 180 VAL A N 1
ATOM 1294 C CA . VAL A 1 180 ? -0.905 6.010 11.619 1.00 90.69 180 VAL A CA 1
ATOM 1295 C C . VAL A 1 180 ? -0.666 5.665 10.151 1.00 90.69 180 VAL A C 1
ATOM 1297 O O . VAL A 1 180 ? -1.497 5.010 9.519 1.00 90.69 180 VAL A O 1
ATOM 1300 N N . GLY A 1 181 ? 0.464 6.098 9.593 1.00 85.06 181 GLY A N 1
ATOM 1301 C CA . GLY A 1 181 ? 0.835 5.767 8.214 1.00 85.06 181 GLY A CA 1
ATOM 1302 C C . GLY A 1 181 ? 1.078 4.265 8.037 1.00 85.06 181 GLY A C 1
ATOM 1303 O O . GLY A 1 181 ? 1.741 3.637 8.863 1.00 85.06 181 GLY A O 1
ATOM 1304 N N . SER A 1 182 ? 0.566 3.672 6.955 1.00 80.44 182 SER A N 1
ATOM 1305 C CA . SER A 1 182 ? 0.771 2.246 6.674 1.00 80.44 182 SER A CA 1
ATOM 1306 C C . SER A 1 182 ? 2.239 1.913 6.439 1.00 80.44 182 SER A C 1
ATOM 1308 O O . SER A 1 182 ? 2.660 0.852 6.872 1.00 80.44 182 SER A O 1
ATOM 1310 N N . ASP A 1 183 ? 3.020 2.820 5.851 1.00 73.25 183 ASP A N 1
ATOM 1311 C CA . ASP A 1 183 ? 4.453 2.613 5.585 1.00 73.25 183 ASP A CA 1
ATOM 1312 C C . ASP A 1 183 ? 5.284 2.499 6.885 1.00 73.25 183 ASP A C 1
ATOM 1314 O O . ASP A 1 183 ? 6.387 1.947 6.905 1.00 73.25 183 ASP A O 1
ATOM 1318 N N . PHE A 1 184 ? 4.741 3.007 8.000 1.00 77.75 184 PHE A N 1
ATOM 1319 C CA . PHE A 1 184 ? 5.305 2.819 9.337 1.00 77.75 184 PHE A CA 1
ATOM 1320 C C . PHE A 1 184 ? 4.884 1.480 9.961 1.00 77.75 184 PHE A C 1
ATOM 1322 O O . PHE A 1 184 ? 5.665 0.850 10.672 1.00 77.75 184 PHE A O 1
ATOM 1329 N N . LEU A 1 185 ? 3.648 1.041 9.707 1.00 77.12 185 LEU A N 1
ATOM 1330 C CA . LEU A 1 185 ? 3.073 -0.167 10.301 1.00 77.12 185 LEU A CA 1
ATOM 1331 C C . LEU A 1 185 ? 3.463 -1.452 9.570 1.00 77.12 185 LEU A C 1
ATOM 1333 O O . LEU A 1 185 ? 3.644 -2.479 10.217 1.00 77.12 185 LEU A O 1
ATOM 1337 N N . PHE A 1 186 ? 3.566 -1.408 8.247 1.00 77.56 186 PHE A N 1
ATOM 1338 C CA . PHE A 1 186 ? 3.662 -2.573 7.376 1.00 77.56 186 PHE A CA 1
ATOM 1339 C C . PHE A 1 186 ? 4.757 -2.379 6.337 1.00 77.56 186 PHE A C 1
ATOM 1341 O O . PHE A 1 186 ? 5.080 -1.254 5.955 1.00 77.56 186 PHE A O 1
ATOM 1348 N N . ASP A 1 187 ? 5.276 -3.491 5.834 1.00 73.31 187 ASP A N 1
ATOM 1349 C CA . ASP A 1 187 ? 6.053 -3.477 4.599 1.00 73.31 187 ASP A CA 1
ATOM 1350 C C . ASP A 1 187 ? 5.132 -3.335 3.373 1.00 73.31 187 ASP A C 1
ATOM 1352 O O . ASP A 1 187 ? 3.901 -3.490 3.457 1.00 73.31 187 ASP A O 1
ATOM 1356 N N . PHE A 1 188 ? 5.741 -3.051 2.217 1.00 66.38 188 PHE A N 1
ATOM 1357 C CA . PHE A 1 188 ? 5.039 -2.984 0.937 1.00 66.38 188 PHE A CA 1
ATOM 1358 C C . PHE A 1 188 ? 4.202 -4.240 0.706 1.00 66.38 188 PHE A C 1
ATOM 1360 O O . PHE A 1 188 ? 4.645 -5.344 0.990 1.00 66.38 188 PHE A O 1
ATOM 1367 N N . ASP A 1 189 ? 2.970 -4.049 0.236 1.00 63.31 189 ASP A N 1
ATOM 1368 C CA . ASP A 1 189 ? 2.019 -5.117 -0.080 1.00 63.31 189 ASP A CA 1
ATOM 1369 C C . ASP A 1 189 ? 1.712 -6.130 1.046 1.00 63.31 189 ASP A C 1
ATOM 1371 O O . ASP A 1 189 ? 1.077 -7.165 0.836 1.00 63.31 189 ASP A O 1
ATOM 1375 N N . ARG A 1 190 ? 2.113 -5.819 2.285 1.00 70.31 190 ARG A N 1
ATOM 1376 C CA . ARG A 1 190 ? 1.933 -6.691 3.447 1.00 70.31 190 ARG A CA 1
ATOM 1377 C C . ARG A 1 190 ? 0.936 -6.133 4.453 1.00 70.31 190 ARG A C 1
ATOM 1379 O O . ARG A 1 190 ? 0.554 -4.957 4.442 1.00 70.31 190 ARG A O 1
ATOM 1386 N N . ALA A 1 191 ? 0.496 -7.040 5.320 1.00 75.31 191 ALA A N 1
ATOM 1387 C CA . ALA A 1 191 ? -0.335 -6.756 6.486 1.00 75.31 191 ALA A CA 1
ATOM 1388 C C . ALA A 1 191 ? 0.310 -7.238 7.798 1.00 75.31 191 ALA A C 1
ATOM 1390 O O . ALA A 1 191 ? -0.295 -7.103 8.856 1.00 75.31 191 AL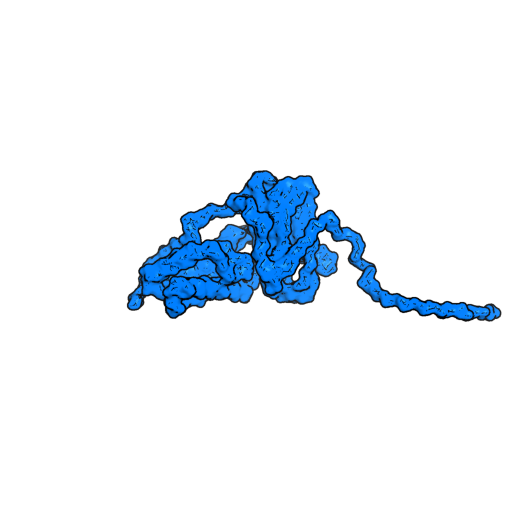A A O 1
ATOM 1391 N N . ASP A 1 192 ? 1.528 -7.776 7.749 1.00 77.12 192 ASP A N 1
ATOM 1392 C CA . ASP A 1 192 ? 2.279 -8.144 8.946 1.00 77.12 192 ASP A CA 1
ATOM 1393 C C . ASP A 1 192 ? 2.940 -6.899 9.543 1.00 77.12 192 ASP A C 1
ATOM 1395 O O . ASP A 1 192 ? 3.561 -6.110 8.828 1.00 77.12 192 ASP A O 1
ATOM 1399 N N . LEU A 1 193 ? 2.765 -6.707 10.850 1.00 81.62 193 LEU A N 1
ATOM 1400 C CA . LEU A 1 193 ? 3.250 -5.517 11.540 1.00 81.62 193 LEU A CA 1
ATOM 1401 C C . LEU A 1 193 ? 4.767 -5.555 11.711 1.00 81.62 193 LEU A C 1
ATOM 1403 O O . LEU A 1 193 ? 5.333 -6.543 12.181 1.00 81.62 193 LEU A O 1
ATOM 1407 N N . ARG A 1 194 ? 5.404 -4.429 11.403 1.00 79.62 194 ARG A N 1
ATOM 1408 C CA . ARG A 1 194 ? 6.829 -4.202 11.639 1.00 79.62 194 ARG A CA 1
ATOM 1409 C C . ARG A 1 194 ? 7.138 -4.138 13.134 1.00 79.62 194 ARG A C 1
ATOM 1411 O O . ARG A 1 194 ? 6.322 -3.668 13.929 1.00 79.62 194 ARG A O 1
ATOM 1418 N N . ALA A 1 195 ? 8.343 -4.543 13.531 1.00 76.19 195 ALA A N 1
ATOM 1419 C CA . ALA A 1 195 ? 8.773 -4.447 14.930 1.00 76.19 195 ALA A CA 1
ATOM 1420 C C . ALA A 1 195 ? 8.812 -2.983 15.409 1.00 76.19 195 ALA A C 1
ATOM 1422 O O . ALA A 1 195 ? 8.441 -2.665 16.540 1.00 76.19 195 ALA A O 1
ATOM 1423 N N . GLU A 1 196 ? 9.183 -2.076 14.508 1.00 77.62 196 GLU A N 1
ATOM 1424 C CA . GLU A 1 196 ? 9.246 -0.632 14.710 1.00 77.62 196 GLU A CA 1
ATOM 1425 C C . GLU A 1 196 ? 7.868 -0.001 14.950 1.00 77.62 196 GLU A C 1
ATOM 1427 O O . GLU A 1 196 ? 7.798 1.103 15.484 1.00 77.62 196 GLU A O 1
ATOM 1432 N N . ALA A 1 197 ? 6.770 -0.709 14.649 1.00 82.81 197 ALA A N 1
ATOM 1433 C CA . ALA A 1 197 ? 5.411 -0.258 14.938 1.00 82.81 197 ALA A CA 1
ATOM 1434 C C . ALA A 1 197 ? 5.071 -0.285 16.441 1.00 82.81 197 ALA A C 1
ATOM 1436 O O . ALA A 1 197 ? 4.069 0.299 16.864 1.00 82.81 197 ALA A O 1
ATOM 1437 N N . ALA A 1 198 ? 5.882 -0.958 17.268 1.00 84.81 198 ALA A N 1
ATOM 1438 C CA . ALA A 1 198 ? 5.597 -1.177 18.684 1.00 84.81 198 ALA A CA 1
ATOM 1439 C C . ALA A 1 198 ? 5.283 0.101 19.494 1.00 84.81 198 ALA A C 1
ATOM 1441 O O . ALA A 1 198 ? 4.334 0.047 20.283 1.00 84.81 198 ALA A O 1
ATOM 1442 N N . PRO A 1 199 ? 5.989 1.239 19.319 1.00 87.06 199 PRO A N 1
ATOM 1443 C CA . PRO A 1 199 ? 5.666 2.480 20.023 1.00 87.06 199 PRO A CA 1
ATOM 1444 C C . PRO A 1 199 ? 4.312 3.069 19.609 1.00 87.06 199 PRO A C 1
ATOM 1446 O O . PRO A 1 199 ? 3.547 3.485 20.475 1.00 87.06 199 PRO A O 1
ATOM 1449 N N . ALA A 1 200 ? 3.968 3.043 18.315 1.00 88.50 200 ALA A N 1
ATOM 1450 C CA . ALA A 1 200 ? 2.662 3.516 17.846 1.00 88.50 200 ALA A CA 1
ATOM 1451 C C . ALA A 1 200 ? 1.527 2.648 18.400 1.00 88.50 200 ALA A C 1
ATOM 1453 O O . ALA A 1 200 ? 0.530 3.168 18.886 1.00 88.50 200 ALA A O 1
ATOM 1454 N N . LEU A 1 201 ? 1.700 1.322 18.396 1.00 92.25 201 LEU A N 1
ATOM 1455 C CA . LEU A 1 201 ? 0.721 0.395 18.970 1.00 92.25 201 LEU A CA 1
ATOM 1456 C C . LEU A 1 201 ? 0.533 0.608 20.479 1.00 92.25 201 LEU A C 1
ATOM 1458 O O . LEU A 1 201 ? -0.581 0.459 20.978 1.00 92.25 201 LEU A O 1
ATOM 1462 N N . ALA A 1 202 ? 1.599 0.958 21.206 1.00 91.56 202 ALA A N 1
ATOM 1463 C CA . ALA A 1 202 ? 1.512 1.307 22.621 1.00 91.56 202 ALA A CA 1
ATOM 1464 C C . ALA A 1 202 ? 0.736 2.617 22.837 1.00 91.56 202 ALA A C 1
ATOM 1466 O O . ALA A 1 202 ? -0.145 2.661 23.693 1.00 91.56 202 ALA A O 1
ATOM 1467 N N . GLU A 1 203 ? 0.997 3.656 22.035 1.00 92.25 203 GLU A N 1
ATOM 1468 C CA . GLU A 1 203 ? 0.239 4.912 22.108 1.00 92.25 203 GLU A CA 1
ATOM 1469 C C . GLU A 1 203 ? -1.248 4.698 21.778 1.00 92.25 203 GLU A C 1
ATOM 1471 O O . GLU A 1 203 ? -2.117 5.165 22.518 1.00 92.25 203 GLU A O 1
ATOM 1476 N N . LEU A 1 204 ? -1.559 3.937 20.722 1.00 94.38 204 LEU A N 1
ATOM 1477 C CA . LEU A 1 204 ? -2.936 3.566 20.379 1.00 94.38 204 LEU A CA 1
ATOM 1478 C C . LEU A 1 204 ? -3.623 2.842 21.546 1.00 94.38 204 LEU A C 1
ATOM 1480 O O . LEU A 1 204 ? -4.723 3.219 21.945 1.00 94.38 204 LEU A O 1
ATOM 1484 N N . GLN A 1 205 ? -2.966 1.837 22.135 1.00 94.94 205 GLN A N 1
ATOM 1485 C CA . GLN A 1 205 ? -3.505 1.084 23.269 1.00 94.94 205 GLN A CA 1
ATOM 1486 C C . GLN A 1 205 ? -3.776 1.984 24.482 1.00 94.94 205 GLN A C 1
ATOM 1488 O O . GLN A 1 205 ? -4.850 1.886 25.081 1.00 94.94 205 GLN A O 1
ATOM 1493 N N . GLN A 1 206 ? -2.852 2.885 24.821 1.00 94.06 206 GLN A N 1
ATOM 1494 C CA . GLN A 1 206 ? -3.031 3.832 25.923 1.00 94.06 206 GLN A CA 1
ATOM 1495 C C . GLN A 1 206 ? -4.231 4.755 25.697 1.00 94.06 206 GLN A C 1
ATOM 1497 O O . GLN A 1 206 ? -5.054 4.906 26.597 1.00 94.06 206 GLN A O 1
ATOM 1502 N N . ARG A 1 207 ? -4.375 5.324 24.496 1.00 93.00 207 ARG A N 1
ATOM 1503 C CA . ARG A 1 207 ? -5.483 6.234 24.166 1.00 93.00 207 ARG A CA 1
ATOM 1504 C C . ARG A 1 207 ? -6.838 5.536 24.173 1.00 93.00 207 ARG A C 1
ATOM 1506 O O . ARG A 1 207 ? -7.780 6.052 24.767 1.00 93.00 207 ARG A O 1
ATOM 1513 N N . ILE A 1 208 ? -6.927 4.340 23.589 1.00 93.56 208 ILE A N 1
ATOM 1514 C CA . ILE A 1 208 ? -8.168 3.549 23.599 1.00 93.56 208 ILE A CA 1
ATOM 1515 C C . ILE A 1 208 ? -8.559 3.190 25.039 1.00 93.56 208 ILE A C 1
ATOM 1517 O O . ILE A 1 208 ? -9.722 3.323 25.419 1.00 93.56 208 ILE A O 1
ATOM 1521 N N . THR A 1 209 ? -7.583 2.790 25.861 1.00 92.88 209 THR A N 1
ATOM 1522 C CA . THR A 1 209 ? -7.818 2.470 27.279 1.00 92.88 209 THR A CA 1
ATOM 1523 C C . THR A 1 209 ? -8.287 3.699 28.056 1.00 92.88 209 THR A C 1
ATOM 1525 O O . THR A 1 209 ? -9.257 3.613 28.802 1.00 92.88 209 THR A O 1
ATOM 1528 N N . ALA A 1 210 ? -7.634 4.848 27.855 1.00 91.38 210 ALA A N 1
ATOM 1529 C CA . ALA A 1 210 ? -7.978 6.101 28.522 1.00 91.38 210 ALA A CA 1
ATOM 1530 C C . ALA A 1 210 ? -9.374 6.611 28.137 1.00 91.38 210 ALA A C 1
ATOM 1532 O O . ALA A 1 210 ? -10.082 7.150 28.983 1.00 91.38 210 ALA A O 1
ATOM 1533 N N . ALA A 1 211 ? -9.790 6.413 26.883 1.00 90.44 211 ALA A N 1
ATOM 1534 C CA . ALA A 1 211 ? -11.136 6.756 26.445 1.00 90.44 211 ALA A CA 1
ATOM 1535 C C . ALA A 1 211 ? -12.206 5.862 27.095 1.00 90.44 211 ALA A C 1
ATOM 1537 O O . ALA A 1 211 ? -13.323 6.319 27.343 1.00 90.44 211 ALA A O 1
ATOM 1538 N N . GLY A 1 212 ? -11.891 4.586 27.359 1.00 88.50 212 GLY A N 1
ATOM 1539 C CA . GLY A 1 212 ? -12.831 3.631 27.954 1.00 88.50 212 GLY A CA 1
ATOM 1540 C C . GLY A 1 212 ? -14.062 3.364 27.077 1.00 88.50 212 GLY A C 1
ATOM 1541 O O . GLY A 1 212 ? -15.143 3.078 27.592 1.00 88.50 212 GLY A O 1
ATOM 1542 N N . LYS A 1 213 ? -13.925 3.509 25.752 1.00 89.12 213 LYS A N 1
ATOM 1543 C CA . LYS A 1 213 ? -14.990 3.314 24.753 1.00 89.12 213 LYS A CA 1
ATOM 1544 C C . LYS A 1 213 ? -14.598 2.255 23.735 1.00 89.12 213 LYS A C 1
ATOM 1546 O O . LYS A 1 213 ? -13.433 1.880 23.615 1.00 89.12 213 LYS A O 1
ATOM 1551 N N . LYS A 1 214 ? -15.591 1.796 22.970 1.00 92.19 214 LYS A N 1
ATOM 1552 C CA . LYS A 1 214 ? -15.341 0.978 21.783 1.00 92.19 214 LYS A CA 1
ATOM 1553 C C . LYS A 1 214 ? -14.636 1.811 20.715 1.00 92.19 214 LYS A C 1
ATOM 1555 O O . LYS A 1 214 ? -14.956 2.986 20.533 1.00 92.19 214 LYS A O 1
ATOM 1560 N N . ALA A 1 215 ? -13.720 1.176 20.001 1.00 95.31 215 ALA A N 1
ATOM 1561 C CA . ALA A 1 215 ? -12.993 1.767 18.894 1.00 95.31 215 ALA A CA 1
ATOM 1562 C C . ALA A 1 215 ? -13.156 0.921 17.626 1.00 95.31 215 ALA A C 1
ATOM 1564 O O . ALA A 1 215 ? -13.342 -0.296 17.688 1.00 95.31 215 ALA A O 1
ATOM 1565 N N . THR A 1 216 ? -13.063 1.568 16.468 1.00 97.44 216 THR A N 1
ATOM 1566 C CA . THR A 1 216 ? -13.038 0.900 15.162 1.00 97.44 216 THR A CA 1
ATOM 1567 C C . THR A 1 216 ? -11.687 1.133 14.513 1.00 97.44 216 THR A C 1
ATOM 1569 O O . THR A 1 216 ? -11.250 2.272 14.392 1.00 97.44 216 THR A O 1
ATOM 1572 N N . VAL A 1 217 ? -11.022 0.058 14.103 1.00 97.56 217 VAL A N 1
ATOM 1573 C CA . VAL A 1 217 ? -9.781 0.106 13.333 1.00 97.56 217 VAL A CA 1
ATOM 1574 C C . VAL A 1 217 ? -10.139 0.131 11.848 1.00 97.56 217 VAL A C 1
ATOM 1576 O O . VAL A 1 217 ? -10.645 -0.851 11.306 1.00 97.56 217 VAL A O 1
ATOM 1579 N N . GLU A 1 218 ? -9.894 1.259 11.200 1.00 97.94 218 GLU A N 1
ATOM 1580 C CA . GLU A 1 218 ? -10.179 1.526 9.795 1.00 97.94 218 GLU A CA 1
ATOM 1581 C C . GLU A 1 218 ? -8.900 1.381 8.956 1.00 97.94 218 GLU A C 1
ATOM 1583 O O . GLU A 1 218 ? -7.899 2.053 9.204 1.00 97.94 218 GLU A O 1
ATOM 1588 N N . GLY A 1 219 ? -8.909 0.489 7.967 1.00 95.75 219 GLY A N 1
ATOM 1589 C CA . GLY A 1 219 ? -7.816 0.326 7.009 1.00 95.75 219 GLY A CA 1
ATOM 1590 C C . GLY A 1 219 ? -8.084 1.087 5.713 1.00 95.75 219 GLY A C 1
ATOM 1591 O O . GLY A 1 219 ? -9.195 1.030 5.183 1.00 95.75 219 GLY A O 1
ATOM 1592 N N . HIS A 1 220 ? -7.050 1.729 5.166 1.00 95.50 220 HIS A N 1
ATOM 1593 C CA . HIS A 1 220 ? -7.116 2.466 3.903 1.00 95.50 220 HIS A CA 1
ATOM 1594 C C . HIS A 1 220 ? -5.904 2.171 3.010 1.00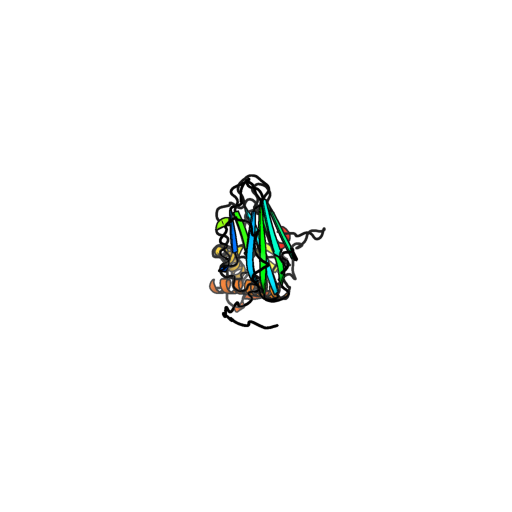 95.50 220 HIS A C 1
ATOM 1596 O O . HIS A 1 220 ? -4.802 1.892 3.496 1.00 95.50 220 HIS A O 1
ATOM 1602 N N . THR A 1 221 ? -6.102 2.255 1.699 1.00 87.31 221 THR A N 1
ATOM 1603 C CA . THR A 1 221 ? -5.043 2.179 0.683 1.00 87.31 221 THR A CA 1
ATOM 1604 C C . THR A 1 221 ? -4.985 3.478 -0.119 1.00 87.31 221 THR A C 1
ATOM 1606 O O . THR A 1 221 ? -5.870 4.332 -0.018 1.00 87.31 221 THR A O 1
ATOM 1609 N N . ASP A 1 222 ? -3.930 3.641 -0.916 1.00 87.12 222 ASP A N 1
ATOM 1610 C CA . ASP A 1 222 ? -3.980 4.567 -2.046 1.00 87.12 222 ASP A CA 1
ATOM 1611 C C . ASP A 1 222 ? -4.766 3.940 -3.209 1.00 87.12 222 ASP A C 1
ATOM 1613 O O . ASP A 1 222 ? -5.286 2.831 -3.077 1.00 87.12 222 ASP A O 1
ATOM 1617 N N . SER A 1 223 ? -4.877 4.665 -4.323 1.00 87.25 223 SER A N 1
ATOM 1618 C CA . SER A 1 223 ? -5.619 4.214 -5.506 1.00 87.25 223 SER A CA 1
ATOM 1619 C C . SER A 1 223 ? -4.803 3.339 -6.467 1.00 87.25 223 SER A C 1
ATOM 1621 O O . SER A 1 223 ? -5.055 3.349 -7.672 1.00 87.25 223 SER A O 1
ATOM 1623 N N . VAL A 1 224 ? -3.728 2.691 -6.001 1.00 82.56 224 VAL A N 1
ATOM 1624 C CA . VAL A 1 224 ? -2.918 1.814 -6.855 1.00 82.56 224 VAL A CA 1
ATOM 1625 C C . VAL A 1 224 ? -3.361 0.366 -6.669 1.00 82.56 224 VAL A C 1
ATOM 1627 O O . VAL A 1 224 ? -3.324 -0.165 -5.564 1.00 82.56 224 VAL A O 1
ATOM 1630 N N . GLY A 1 225 ? -3.740 -0.284 -7.771 1.00 78.94 225 GLY A N 1
ATOM 1631 C CA . GLY A 1 225 ? -4.323 -1.631 -7.779 1.00 78.94 225 GLY A CA 1
ATOM 1632 C C . GLY A 1 225 ? -5.837 -1.593 -7.984 1.00 78.94 225 GLY A C 1
ATOM 1633 O O . GLY A 1 225 ? -6.427 -0.523 -8.041 1.00 78.94 225 GLY A O 1
ATOM 1634 N N . SER A 1 226 ? -6.468 -2.755 -8.151 1.00 82.25 226 SER A N 1
ATOM 1635 C CA . SER A 1 226 ? -7.928 -2.832 -8.275 1.00 82.25 226 SER A CA 1
ATOM 1636 C C . SER A 1 226 ? -8.652 -2.608 -6.943 1.00 82.25 226 SER A C 1
ATOM 1638 O O . SER A 1 226 ? -8.179 -3.033 -5.885 1.00 82.25 226 SER A O 1
ATOM 1640 N N . ASP A 1 227 ? -9.871 -2.064 -7.000 1.00 85.12 227 ASP A N 1
ATOM 1641 C CA . ASP A 1 227 ? -10.749 -1.865 -5.836 1.00 85.12 227 ASP A CA 1
ATOM 1642 C C . ASP A 1 227 ? -10.873 -3.126 -4.970 1.00 85.12 227 ASP A C 1
ATOM 1644 O O . ASP A 1 227 ? -10.740 -3.081 -3.747 1.00 85.12 227 ASP A O 1
ATOM 1648 N N . GLY A 1 228 ? -11.085 -4.285 -5.603 1.00 83.94 228 GLY A N 1
ATOM 1649 C CA . GLY A 1 228 ? -11.226 -5.563 -4.903 1.00 83.94 228 GLY A CA 1
ATOM 1650 C C . GLY A 1 228 ? -9.940 -6.019 -4.211 1.00 83.94 228 GLY A C 1
ATOM 1651 O O . GLY A 1 228 ? -9.998 -6.674 -3.165 1.00 83.94 228 GLY A O 1
ATOM 1652 N N . TYR A 1 229 ? -8.778 -5.672 -4.768 1.00 80.75 229 TYR A N 1
ATOM 1653 C CA . TYR A 1 229 ? -7.487 -5.910 -4.136 1.00 80.75 229 TYR A CA 1
ATOM 1654 C C . TYR A 1 229 ? -7.295 -4.998 -2.922 1.00 80.75 229 TYR A C 1
ATOM 1656 O O . TYR A 1 229 ? -7.020 -5.474 -1.816 1.00 80.75 229 TYR A O 1
ATOM 1664 N N . ASN A 1 230 ? -7.519 -3.701 -3.123 1.00 87.19 230 ASN A N 1
ATOM 1665 C CA . ASN A 1 230 ? -7.362 -2.658 -2.118 1.00 87.19 230 ASN A CA 1
ATOM 1666 C C . ASN A 1 230 ? -8.306 -2.847 -0.931 1.00 87.19 230 ASN A C 1
ATOM 1668 O O . ASN A 1 230 ? -7.888 -2.724 0.225 1.00 87.19 230 ASN A O 1
ATOM 1672 N N . GLN A 1 231 ? -9.542 -3.270 -1.190 1.00 92.94 231 GLN A N 1
ATOM 1673 C CA . GLN A 1 231 ? -10.500 -3.642 -0.158 1.00 92.94 231 GLN A CA 1
ATOM 1674 C C . GLN A 1 231 ? -9.934 -4.750 0.743 1.00 92.94 231 GLN A C 1
ATOM 1676 O O . GLN A 1 231 ? -9.766 -4.538 1.946 1.00 92.94 231 GLN A O 1
ATOM 1681 N N . LYS A 1 232 ? -9.512 -5.882 0.165 1.00 89.00 232 LYS A N 1
ATOM 1682 C CA . LYS A 1 232 ? -8.936 -7.008 0.923 1.00 89.00 232 LYS A CA 1
ATOM 1683 C C . LYS A 1 232 ? -7.658 -6.622 1.668 1.00 89.00 232 LYS A C 1
ATOM 1685 O O . LYS A 1 232 ? -7.459 -7.044 2.806 1.00 89.00 232 LYS A O 1
ATOM 1690 N N . LEU A 1 233 ? -6.775 -5.837 1.049 1.00 87.25 233 LEU A N 1
ATOM 1691 C CA . LEU A 1 233 ? -5.539 -5.383 1.689 1.00 87.25 233 LEU A CA 1
ATOM 1692 C C . LEU A 1 233 ? -5.840 -4.508 2.913 1.00 87.25 233 LEU A C 1
ATOM 1694 O O . LEU A 1 233 ? -5.257 -4.717 3.979 1.00 87.25 233 LEU A O 1
ATOM 1698 N N . SER A 1 234 ? -6.784 -3.577 2.782 1.00 92.75 234 SER A N 1
ATOM 1699 C CA . SER A 1 234 ? -7.201 -2.697 3.872 1.00 92.75 234 SER A CA 1
ATOM 1700 C C . SER A 1 234 ? -7.830 -3.461 5.046 1.00 92.75 234 SER A C 1
ATOM 1702 O O . SER A 1 234 ? -7.491 -3.196 6.199 1.00 92.75 234 SER A O 1
ATOM 1704 N N . GLU A 1 235 ? -8.659 -4.473 4.770 1.00 94.62 235 GLU A N 1
ATOM 1705 C CA . GLU A 1 235 ? -9.271 -5.344 5.783 1.00 94.62 235 GLU A CA 1
ATOM 1706 C C . GLU A 1 235 ? -8.224 -6.164 6.541 1.00 94.62 235 GLU A C 1
ATOM 1708 O O . GLU A 1 235 ? -8.269 -6.251 7.772 1.00 94.62 235 GLU A O 1
ATOM 1713 N N . ARG A 1 236 ? -7.244 -6.735 5.824 1.00 91.75 236 ARG A N 1
ATOM 1714 C CA . ARG A 1 236 ? -6.138 -7.480 6.442 1.00 91.75 236 ARG A CA 1
ATOM 1715 C C . ARG A 1 236 ? -5.297 -6.581 7.346 1.00 91.75 236 ARG A C 1
ATOM 1717 O O . ARG A 1 236 ? -4.983 -6.978 8.464 1.00 91.75 236 ARG A O 1
ATOM 1724 N N . ARG A 1 237 ? -4.976 -5.362 6.897 1.00 92.00 237 ARG A N 1
ATOM 1725 C CA . ARG A 1 237 ? -4.206 -4.378 7.678 1.00 92.00 237 ARG A CA 1
ATOM 1726 C C . ARG A 1 237 ? -4.950 -3.925 8.934 1.00 92.00 237 ARG A C 1
ATOM 1728 O O . ARG A 1 237 ? -4.364 -3.918 10.016 1.00 92.00 237 ARG A O 1
ATOM 1735 N N . ALA A 1 238 ? -6.243 -3.619 8.822 1.00 96.38 238 ALA A N 1
ATOM 1736 C CA . ALA A 1 238 ? -7.078 -3.303 9.981 1.00 96.38 238 ALA A CA 1
ATOM 1737 C C . ALA A 1 238 ? -7.113 -4.471 10.983 1.00 96.38 238 ALA A C 1
ATOM 1739 O O . ALA A 1 238 ? -6.899 -4.283 12.182 1.00 96.38 238 ALA A O 1
ATOM 1740 N N . SER A 1 239 ? -7.308 -5.694 10.480 1.00 95.81 239 SER A N 1
ATOM 1741 C CA . SER A 1 239 ? -7.321 -6.916 11.293 1.00 95.81 239 SER A CA 1
ATOM 1742 C C . SER A 1 239 ? -5.998 -7.148 12.024 1.00 95.81 239 SER A C 1
ATOM 1744 O O . SER A 1 239 ? -6.003 -7.485 13.207 1.00 95.81 239 SER A O 1
ATOM 1746 N N . ALA A 1 240 ? -4.862 -6.921 11.361 1.00 92.75 240 ALA A N 1
ATOM 1747 C CA . ALA A 1 240 ? -3.542 -7.060 11.969 1.00 92.75 240 ALA A CA 1
ATOM 1748 C C . ALA A 1 240 ? -3.334 -6.085 13.137 1.00 92.75 240 ALA A C 1
ATOM 1750 O O . ALA A 1 240 ? -2.909 -6.500 14.217 1.00 92.75 240 ALA A O 1
ATOM 1751 N N . VAL A 1 241 ? -3.703 -4.809 12.961 1.00 95.44 241 VAL A N 1
ATOM 1752 C CA . VAL A 1 241 ? -3.625 -3.803 14.034 1.00 95.44 241 VAL A CA 1
ATOM 1753 C C . VAL A 1 241 ? -4.548 -4.169 15.192 1.00 95.44 241 VAL A C 1
ATOM 1755 O O . VAL A 1 241 ? -4.098 -4.166 16.337 1.00 95.44 241 VAL A O 1
ATOM 1758 N N . ARG A 1 242 ? -5.802 -4.561 14.920 1.00 96.44 242 ARG A N 1
ATOM 1759 C CA . ARG A 1 242 ? -6.720 -5.046 15.964 1.00 96.44 242 ARG A CA 1
ATOM 1760 C C . ARG A 1 242 ? -6.103 -6.198 16.750 1.00 96.44 242 ARG A C 1
ATOM 1762 O O . ARG A 1 242 ? -6.077 -6.144 17.975 1.00 96.44 242 ARG A O 1
ATOM 1769 N N . ASN A 1 243 ? -5.602 -7.223 16.067 1.00 95.12 243 ASN A N 1
ATOM 1770 C CA . ASN A 1 243 ? -5.049 -8.407 16.722 1.00 95.12 243 ASN A CA 1
ATOM 1771 C C . ASN A 1 243 ? -3.829 -8.059 17.587 1.00 95.12 243 ASN A C 1
ATOM 1773 O O . ASN A 1 243 ? -3.705 -8.564 18.701 1.00 95.12 243 ASN A O 1
ATOM 1777 N N . ALA A 1 244 ? -2.969 -7.147 17.128 1.00 93.81 244 ALA A N 1
ATOM 1778 C CA . ALA A 1 244 ? -1.840 -6.672 17.921 1.00 93.81 244 ALA A CA 1
ATOM 1779 C C . ALA A 1 244 ? -2.270 -5.864 19.153 1.00 93.81 244 ALA A C 1
ATOM 1781 O O . ALA A 1 244 ? -1.663 -5.995 20.214 1.00 93.81 244 ALA A O 1
ATOM 1782 N N . LEU A 1 245 ? -3.321 -5.051 19.039 1.00 95.88 245 LEU A N 1
ATOM 1783 C CA . LEU A 1 245 ? -3.887 -4.313 20.167 1.00 95.88 245 LEU A CA 1
ATOM 1784 C C . LEU A 1 245 ? -4.566 -5.242 21.188 1.00 95.88 245 LEU A C 1
ATOM 1786 O O . LEU A 1 245 ? -4.407 -5.043 22.393 1.00 95.88 245 LEU A O 1
ATOM 1790 N N . VAL A 1 246 ? -5.251 -6.293 20.727 1.00 95.94 246 VAL A N 1
ATOM 1791 C CA . VAL A 1 246 ? -5.784 -7.359 21.594 1.00 95.94 246 VAL A CA 1
ATOM 1792 C C . VAL A 1 246 ? -4.653 -8.082 22.324 1.00 95.94 246 VAL A C 1
ATOM 1794 O O . VAL A 1 246 ? -4.712 -8.251 23.538 1.00 95.94 246 VAL A O 1
ATOM 1797 N N . GLY A 1 247 ? -3.575 -8.436 21.617 1.00 93.25 247 GLY A N 1
ATOM 1798 C CA . GLY A 1 247 ? -2.379 -9.032 22.223 1.00 93.25 247 GLY A CA 1
ATOM 1799 C C . GLY A 1 247 ? -1.695 -8.131 23.261 1.00 93.25 247 GLY A C 1
ATOM 1800 O O . GLY A 1 247 ? -0.949 -8.620 24.104 1.00 93.25 247 GLY A O 1
ATOM 1801 N N . ARG A 1 248 ? -1.980 -6.823 23.237 1.00 93.69 248 ARG A N 1
ATOM 1802 C CA . ARG A 1 248 ? -1.526 -5.825 24.220 1.00 93.69 248 ARG A CA 1
ATOM 1803 C C . ARG A 1 248 ? -2.521 -5.587 25.361 1.00 93.69 248 ARG A C 1
ATOM 1805 O O . ARG A 1 248 ? -2.310 -4.681 26.162 1.00 93.69 248 ARG A O 1
ATOM 1812 N N . GLY A 1 249 ? -3.581 -6.389 25.455 1.00 93.56 249 GLY A N 1
ATOM 1813 C CA . GLY A 1 249 ? -4.516 -6.389 26.580 1.00 93.56 249 GLY A CA 1
ATOM 1814 C C . GLY A 1 249 ? -5.826 -5.633 26.352 1.00 93.56 249 GLY A C 1
ATOM 1815 O O . GLY A 1 249 ? -6.607 -5.515 27.293 1.00 93.56 249 GLY A O 1
ATOM 1816 N N . LEU A 1 250 ? -6.107 -5.135 25.139 1.00 94.62 250 LEU A N 1
ATOM 1817 C CA . LEU A 1 250 ? -7.448 -4.627 24.827 1.00 94.62 250 LEU A CA 1
ATOM 1818 C C . LEU A 1 250 ? -8.440 -5.781 24.642 1.00 94.62 250 LEU A C 1
ATOM 1820 O O . LEU A 1 250 ? -8.125 -6.805 24.037 1.00 94.62 250 LEU A O 1
ATOM 1824 N N . ALA A 1 251 ? -9.662 -5.603 25.144 1.00 93.88 251 ALA A N 1
ATOM 1825 C CA . ALA A 1 251 ? -10.715 -6.596 24.985 1.00 93.88 251 ALA A CA 1
ATOM 1826 C C . ALA A 1 251 ? -11.088 -6.754 23.494 1.00 93.88 251 ALA A C 1
ATOM 1828 O O . ALA A 1 251 ? -11.340 -5.754 22.822 1.00 93.88 251 ALA A O 1
ATOM 1829 N N . PRO A 1 252 ? -11.194 -7.983 22.956 1.00 92.62 252 PRO A N 1
ATOM 1830 C CA . PRO A 1 252 ? -11.579 -8.198 21.559 1.00 92.62 252 PRO A CA 1
ATOM 1831 C C . PRO A 1 252 ? -12.898 -7.525 21.155 1.00 92.62 252 PRO A C 1
ATOM 1833 O O . PRO A 1 252 ? -13.025 -7.098 20.008 1.00 92.62 252 PRO A O 1
ATOM 1836 N N . ASP A 1 253 ? -13.842 -7.410 22.095 1.00 92.94 253 ASP A N 1
ATOM 1837 C CA . ASP A 1 253 ? -15.177 -6.829 21.895 1.00 92.94 253 ASP A CA 1
ATOM 1838 C C . ASP A 1 253 ? -15.200 -5.294 21.978 1.00 92.94 253 ASP A C 1
ATOM 1840 O O . ASP A 1 253 ? -16.206 -4.661 21.631 1.00 92.94 253 ASP A O 1
ATOM 1844 N N . SER A 1 254 ? -14.106 -4.673 22.442 1.00 91.75 254 SER A N 1
ATOM 1845 C CA . SER A 1 254 ? -13.947 -3.217 22.407 1.00 91.75 254 SER A CA 1
ATOM 1846 C C . SER A 1 254 ? -13.376 -2.720 21.079 1.00 91.75 254 SER A C 1
ATOM 1848 O O . SER A 1 254 ? -13.345 -1.509 20.865 1.00 91.75 254 SER A O 1
ATOM 1850 N N . LEU A 1 255 ? -12.971 -3.626 20.180 1.00 96.25 255 LEU A N 1
ATOM 1851 C CA . LEU A 1 255 ? -12.362 -3.304 18.891 1.00 96.25 255 LEU A CA 1
ATOM 1852 C C . LEU A 1 255 ? -13.120 -3.940 17.723 1.00 96.25 255 LEU A C 1
ATOM 1854 O O . LEU A 1 255 ? -13.135 -5.163 17.565 1.00 96.25 255 LEU A O 1
ATOM 1858 N N . ALA A 1 256 ? -13.659 -3.097 16.846 1.00 96.56 256 ALA A N 1
ATOM 1859 C CA . ALA A 1 256 ? -14.134 -3.492 15.522 1.00 96.56 256 ALA A CA 1
ATOM 1860 C C . ALA A 1 256 ? -13.065 -3.218 14.451 1.00 96.56 256 ALA A C 1
ATOM 1862 O O . ALA A 1 256 ? -12.124 -2.458 14.679 1.00 96.56 256 ALA A O 1
ATOM 1863 N N . THR A 1 257 ? -13.214 -3.818 13.272 1.00 97.19 257 THR A N 1
ATOM 1864 C CA . THR A 1 257 ? -12.352 -3.579 12.104 1.00 97.19 257 THR A CA 1
ATOM 1865 C C . THR A 1 257 ? -13.192 -3.307 10.875 1.00 97.19 257 THR A C 1
ATOM 1867 O O . THR A 1 257 ? -14.176 -4.008 10.650 1.00 97.19 257 THR A O 1
ATOM 1870 N N . GLN A 1 258 ? -12.763 -2.355 10.054 1.00 97.62 258 GLN A N 1
ATOM 1871 C CA . GLN A 1 258 ? -13.366 -2.062 8.760 1.00 97.62 258 GLN A CA 1
ATOM 1872 C C . GLN A 1 258 ? -12.264 -1.747 7.747 1.00 97.62 258 GLN A C 1
ATOM 1874 O O . GLN A 1 258 ? -11.393 -0.923 8.008 1.00 97.62 258 GLN A O 1
ATOM 1879 N N . GLY A 1 259 ? -12.291 -2.388 6.582 1.00 96.38 259 GLY A N 1
ATOM 1880 C CA . GLY A 1 259 ? -11.487 -1.960 5.438 1.00 96.38 259 GLY A CA 1
ATOM 1881 C C . GLY A 1 259 ? -12.304 -1.054 4.528 1.00 96.38 259 GLY A C 1
ATOM 1882 O O . GLY A 1 259 ? -13.485 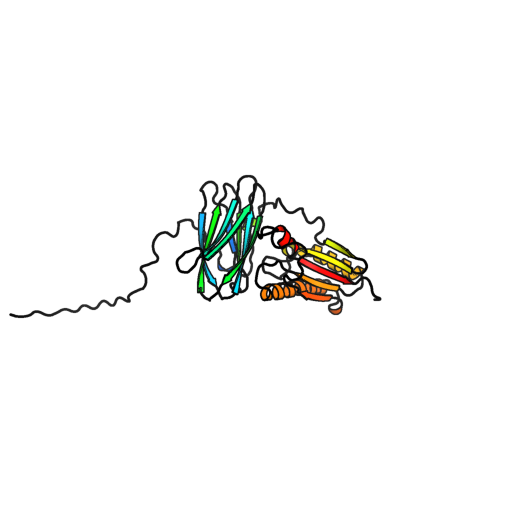-1.328 4.301 1.00 96.38 259 GLY A O 1
ATOM 1883 N N . TYR A 1 260 ? -11.699 0.013 4.017 1.00 97.25 260 TYR A N 1
ATOM 1884 C CA . TYR A 1 260 ? -12.334 0.914 3.048 1.00 97.25 260 TYR A CA 1
ATOM 1885 C C . TYR A 1 260 ? -11.640 0.924 1.684 1.00 97.25 260 TYR A C 1
ATOM 1887 O O . TYR A 1 260 ? -12.064 1.675 0.803 1.00 97.25 260 TYR A O 1
ATOM 1895 N N . GLY A 1 261 ? -10.557 0.160 1.514 1.00 94.81 261 GLY A N 1
ATOM 1896 C CA . GLY A 1 261 ? -9.699 0.252 0.335 1.00 94.81 261 GLY A CA 1
ATOM 1897 C C . GLY A 1 261 ? -9.308 1.704 0.051 1.00 94.81 261 GLY A C 1
ATOM 1898 O O . GLY A 1 261 ? -8.935 2.450 0.962 1.00 94.81 261 GLY A O 1
ATOM 1899 N N . GLU A 1 262 ? -9.468 2.116 -1.202 1.00 92.12 262 GLU A N 1
ATOM 1900 C CA . GLU A 1 262 ? -9.150 3.463 -1.684 1.00 92.12 262 GLU A CA 1
ATOM 1901 C C . GLU A 1 262 ? -10.317 4.465 -1.595 1.00 92.12 262 GLU A C 1
ATOM 1903 O O . GLU A 1 262 ? -10.152 5.640 -1.912 1.00 92.12 262 GLU A O 1
ATOM 1908 N N . SER A 1 263 ? -11.494 4.037 -1.118 1.00 96.31 263 SER A N 1
ATOM 1909 C CA . SER A 1 263 ? -12.750 4.808 -1.211 1.00 96.31 263 SER A CA 1
ATOM 1910 C C . SER A 1 263 ? -12.823 6.065 -0.330 1.00 96.31 263 SER A C 1
ATOM 1912 O O . SER A 1 263 ? -13.732 6.881 -0.486 1.00 96.31 263 SER A O 1
ATOM 1914 N N . ARG A 1 264 ? -11.891 6.235 0.618 1.00 95.31 264 ARG A N 1
ATOM 1915 C CA . ARG A 1 264 ? -11.851 7.369 1.562 1.00 95.31 264 ARG A CA 1
ATOM 1916 C C . ARG A 1 264 ? -10.473 8.047 1.579 1.00 95.31 264 ARG A C 1
ATOM 1918 O O . ARG A 1 264 ? -9.754 7.934 2.585 1.00 95.31 264 ARG A O 1
ATOM 1925 N N . PRO A 1 265 ? -10.075 8.727 0.487 1.00 95.06 265 PRO A N 1
ATOM 1926 C CA . PRO A 1 265 ? -8.812 9.452 0.433 1.00 95.06 265 PRO A CA 1
ATOM 1927 C C . PRO A 1 265 ? -8.860 10.706 1.320 1.00 95.06 265 PRO A C 1
ATOM 1929 O O . PRO A 1 265 ? -9.866 11.408 1.379 1.00 95.06 265 PRO A O 1
ATOM 1932 N N . VAL A 1 266 ? -7.754 10.999 2.003 1.00 92.06 266 VAL A N 1
ATOM 1933 C CA . VAL A 1 266 ? -7.533 12.237 2.781 1.00 92.06 266 VAL A CA 1
ATOM 1934 C C . VAL A 1 266 ? -6.674 13.248 2.024 1.00 92.06 266 VAL A C 1
ATOM 1936 O O . VAL A 1 266 ? -6.575 14.407 2.420 1.00 92.06 266 VAL A O 1
ATOM 1939 N N . ALA A 1 267 ? -6.051 12.811 0.932 1.00 89.69 267 ALA A N 1
ATOM 1940 C CA . ALA A 1 267 ? -5.316 13.636 -0.010 1.00 89.69 267 ALA A CA 1
ATOM 1941 C C . ALA A 1 267 ? -5.568 13.129 -1.442 1.00 89.69 267 ALA A C 1
ATOM 1943 O O . ALA A 1 267 ? -5.881 11.953 -1.631 1.00 89.69 267 ALA A O 1
ATOM 1944 N N . PRO A 1 268 ? -5.445 13.977 -2.471 1.00 89.38 268 PRO A N 1
ATOM 1945 C CA . PRO A 1 268 ? -5.641 13.538 -3.849 1.00 89.38 268 PRO A CA 1
ATOM 1946 C C . PRO A 1 268 ? -4.544 12.542 -4.271 1.00 89.38 268 PRO A C 1
ATOM 1948 O O . PRO A 1 268 ? -3.363 12.797 -4.054 1.00 89.38 268 PRO A O 1
ATOM 1951 N N . ASN A 1 269 ? -4.921 11.407 -4.877 1.00 86.44 269 ASN A N 1
ATOM 1952 C CA . ASN A 1 269 ? -3.966 10.392 -5.366 1.00 86.44 269 ASN A CA 1
ATOM 1953 C C . ASN A 1 269 ? -3.217 10.823 -6.645 1.00 86.44 269 ASN A C 1
ATOM 1955 O O . ASN A 1 269 ? -2.173 10.255 -6.973 1.00 86.44 269 ASN A O 1
ATOM 1959 N N . GLN A 1 270 ? -3.743 11.830 -7.346 1.00 88.06 270 GLN A N 1
ATOM 1960 C CA . GLN A 1 270 ? -3.185 12.429 -8.559 1.00 88.06 270 GLN A CA 1
ATOM 1961 C C . GLN A 1 270 ? -3.115 13.952 -8.402 1.00 88.06 270 GLN A C 1
ATOM 1963 O O . GLN A 1 270 ? -3.866 14.539 -7.620 1.00 88.06 270 GLN A O 1
ATOM 1968 N N . ASN A 1 271 ? -2.206 14.596 -9.125 1.00 84.69 271 ASN A N 1
ATOM 1969 C CA . ASN A 1 271 ? -2.158 16.050 -9.240 1.00 84.69 271 ASN A CA 1
ATOM 1970 C C . ASN A 1 271 ? -3.295 16.549 -10.150 1.00 84.69 271 ASN A C 1
ATOM 1972 O O . ASN A 1 271 ? -3.958 15.770 -10.833 1.00 84.69 271 ASN A O 1
ATOM 1976 N N . ALA A 1 272 ? -3.520 17.866 -10.179 1.00 88.25 272 ALA A N 1
ATOM 1977 C CA . ALA A 1 272 ? -4.598 18.469 -10.969 1.00 88.25 272 ALA A CA 1
ATOM 1978 C C . ALA A 1 272 ? -4.467 18.232 -12.489 1.00 88.25 272 ALA A C 1
ATOM 1980 O O . ALA A 1 272 ? -5.464 18.271 -13.201 1.00 88.25 272 ALA A O 1
ATOM 1981 N N . ASP A 1 273 ? -3.253 17.972 -12.977 1.00 83.50 273 ASP A N 1
ATOM 1982 C CA . ASP A 1 273 ? -2.948 17.647 -14.375 1.00 83.50 273 ASP A CA 1
ATOM 1983 C C . ASP A 1 273 ? -3.097 16.146 -14.705 1.00 83.50 273 ASP A C 1
ATOM 1985 O O . ASP A 1 273 ? -2.798 15.727 -15.822 1.00 83.50 273 ASP A O 1
ATOM 1989 N N . GLY A 1 274 ? -3.547 15.330 -13.744 1.00 82.44 274 GLY A N 1
ATOM 1990 C CA . GLY A 1 274 ? -3.682 13.877 -13.879 1.00 82.44 274 GLY A CA 1
ATOM 1991 C C . GLY A 1 274 ? -2.377 13.100 -13.680 1.00 82.44 274 GLY A C 1
ATOM 1992 O O . GLY A 1 274 ? -2.387 11.871 -13.755 1.00 82.44 274 GLY A O 1
ATOM 1993 N N . SER A 1 275 ? -1.256 13.778 -13.409 1.00 76.00 275 SER A N 1
ATOM 1994 C CA . SER A 1 275 ? 0.002 13.111 -13.075 1.00 76.00 275 SER A CA 1
ATOM 1995 C C . SER A 1 275 ? -0.042 12.475 -11.682 1.00 76.00 275 SER A C 1
ATOM 1997 O O . SER A 1 275 ? -0.874 12.792 -10.830 1.00 76.00 275 SER A O 1
ATOM 1999 N N . ASP A 1 276 ? 0.870 11.539 -11.452 1.00 75.31 276 ASP A N 1
ATOM 2000 C CA . ASP A 1 276 ? 0.990 10.788 -10.208 1.00 75.31 276 ASP A CA 1
ATOM 2001 C C . ASP A 1 276 ? 1.303 11.704 -8.998 1.00 75.31 276 ASP A C 1
ATOM 2003 O O . ASP A 1 276 ? 2.194 12.548 -9.087 1.00 75.31 276 ASP A O 1
ATOM 2007 N N . ASN A 1 277 ? 0.616 11.537 -7.853 1.00 77.31 277 ASN A N 1
ATOM 2008 C CA . ASN A 1 277 ? 0.891 12.292 -6.612 1.00 77.31 277 ASN A CA 1
ATOM 2009 C C . ASN A 1 277 ? 1.370 11.382 -5.457 1.00 77.31 277 ASN A C 1
ATOM 2011 O O . ASN A 1 277 ? 0.560 10.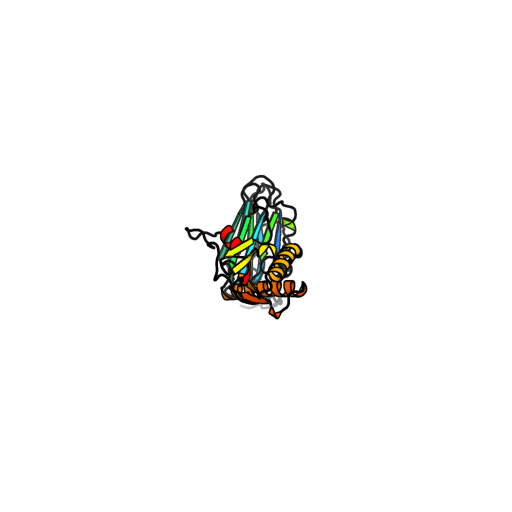979 -4.610 1.00 77.31 277 ASN A O 1
ATOM 2015 N N . PRO A 1 278 ? 2.680 11.068 -5.377 1.00 72.56 278 PRO A N 1
ATOM 2016 C CA . PRO A 1 278 ? 3.233 10.172 -4.358 1.00 72.56 278 PRO A CA 1
ATOM 2017 C C . PRO A 1 278 ? 2.957 10.619 -2.920 1.00 72.56 278 PRO A C 1
ATOM 2019 O O . PRO A 1 278 ? 2.621 9.796 -2.071 1.00 72.56 278 PRO A O 1
ATOM 2022 N N . LEU A 1 279 ? 3.030 11.927 -2.645 1.00 71.25 279 LEU A N 1
ATOM 2023 C CA . LEU A 1 279 ? 2.792 12.476 -1.305 1.00 71.25 279 LEU A CA 1
ATOM 2024 C C . LEU A 1 279 ? 1.331 12.314 -0.872 1.00 71.25 279 LEU A C 1
ATOM 2026 O O . LEU A 1 279 ? 1.056 12.013 0.291 1.00 71.25 279 LEU A O 1
ATOM 2030 N N . GLY A 1 280 ? 0.386 12.502 -1.796 1.00 79.12 280 GLY A N 1
ATOM 2031 C CA . GLY A 1 280 ? -1.033 12.264 -1.540 1.00 79.12 280 GLY A CA 1
ATOM 2032 C C . GLY A 1 280 ? -1.331 10.787 -1.291 1.00 79.12 280 GLY A C 1
ATOM 2033 O O . GLY A 1 280 ? -2.010 10.446 -0.320 1.00 79.12 280 GLY A O 1
ATOM 2034 N N . ARG A 1 281 ? -0.741 9.897 -2.096 1.00 83.50 281 ARG A N 1
ATOM 2035 C CA . ARG A 1 281 ? -0.868 8.446 -1.910 1.00 83.50 281 ARG A CA 1
ATOM 2036 C C . ARG A 1 281 ? -0.292 7.966 -0.583 1.00 83.50 281 ARG A C 1
ATOM 2038 O O . ARG A 1 281 ? -0.967 7.229 0.130 1.00 83.50 281 ARG A O 1
ATOM 2045 N N . ALA A 1 282 ? 0.887 8.450 -0.196 1.00 75.69 282 ALA A N 1
ATOM 2046 C CA . ALA A 1 282 ? 1.493 8.126 1.095 1.00 75.69 282 ALA A CA 1
ATOM 2047 C C . ALA A 1 282 ? 0.585 8.507 2.278 1.00 75.69 282 ALA A C 1
ATOM 2049 O O . ALA A 1 282 ? 0.461 7.745 3.233 1.00 75.69 282 ALA A O 1
ATOM 2050 N N . LYS A 1 283 ? -0.129 9.641 2.196 1.00 82.62 283 LYS A N 1
ATOM 2051 C CA . LYS A 1 283 ? -1.138 10.021 3.202 1.00 82.62 283 LYS A CA 1
ATOM 2052 C C . LYS A 1 283 ? -2.364 9.105 3.192 1.00 82.62 283 LYS A C 1
ATOM 2054 O O . LYS A 1 283 ? -2.962 8.888 4.243 1.00 82.62 283 LYS A O 1
ATOM 2059 N N . ASN A 1 284 ? -2.758 8.582 2.032 1.00 90.25 284 ASN A N 1
ATOM 2060 C CA . ASN A 1 284 ? -3.918 7.699 1.900 1.00 90.25 284 ASN A CA 1
ATOM 2061 C C . ASN A 1 284 ? -3.649 6.276 2.396 1.00 90.25 284 ASN A C 1
ATOM 2063 O O . ASN A 1 284 ? -4.554 5.669 2.970 1.00 90.25 284 ASN A O 1
ATOM 2067 N N . ARG A 1 285 ? -2.412 5.782 2.259 1.00 90.31 285 ARG A N 1
ATOM 2068 C CA . ARG A 1 285 ? -1.938 4.532 2.867 1.00 90.31 285 ARG A CA 1
ATOM 2069 C C . ARG A 1 285 ? -1.829 4.690 4.385 1.00 90.31 285 ARG A C 1
ATOM 2071 O O . ARG A 1 285 ? -0.787 5.067 4.921 1.00 90.31 285 ARG A O 1
ATOM 2078 N N . ARG A 1 286 ? -2.920 4.418 5.099 1.00 93.62 286 ARG A N 1
ATOM 2079 C CA . ARG A 1 286 ? -3.013 4.635 6.549 1.00 93.62 286 ARG A CA 1
ATOM 2080 C C . ARG A 1 286 ? -3.921 3.625 7.238 1.00 93.62 286 ARG A C 1
ATOM 2082 O O . ARG A 1 286 ? -4.780 3.000 6.619 1.00 93.62 286 ARG A O 1
ATOM 2089 N N . VAL A 1 287 ? -3.749 3.527 8.549 1.00 95.50 287 VAL A N 1
ATOM 2090 C CA . VAL A 1 287 ? -4.731 2.945 9.464 1.00 95.50 287 VAL A CA 1
ATOM 2091 C C . VAL A 1 287 ? -5.203 4.040 10.407 1.00 95.50 287 VAL A C 1
ATOM 2093 O O . VAL A 1 287 ? -4.400 4.830 10.902 1.00 95.50 287 VAL A O 1
ATOM 2096 N N . GLU A 1 288 ? -6.504 4.093 10.651 1.00 96.44 288 GLU A N 1
ATOM 2097 C CA . GLU A 1 288 ? -7.114 5.022 11.594 1.00 96.44 288 GLU A CA 1
ATOM 2098 C C . GLU A 1 288 ? -7.820 4.238 12.698 1.00 96.44 288 GLU A C 1
ATOM 2100 O O . GLU A 1 288 ? -8.522 3.272 12.431 1.00 96.44 288 GLU A O 1
ATOM 2105 N N . VAL A 1 289 ? -7.640 4.634 13.954 1.00 96.69 289 VAL A N 1
ATOM 2106 C CA . VAL A 1 289 ? -8.468 4.144 15.056 1.00 96.69 289 VAL A CA 1
ATOM 2107 C C . VAL A 1 289 ? -9.470 5.227 15.404 1.00 96.69 289 VAL A C 1
ATOM 2109 O O . VAL A 1 289 ? -9.089 6.312 15.837 1.00 96.69 289 VAL A O 1
ATOM 2112 N N . VAL A 1 290 ? -10.747 4.925 15.208 1.00 96.38 290 VAL A N 1
ATOM 2113 C CA . VAL A 1 290 ? -11.859 5.838 15.451 1.00 96.38 290 VAL A CA 1
ATOM 2114 C C . VAL A 1 290 ? -12.510 5.493 16.781 1.00 96.38 290 VAL A C 1
ATOM 2116 O O . VAL A 1 290 ? -13.028 4.390 16.962 1.00 96.38 290 VAL A O 1
ATOM 2119 N N . ILE A 1 291 ? -12.491 6.443 17.710 1.00 94.38 291 ILE A N 1
ATOM 2120 C CA . ILE A 1 291 ? -13.093 6.333 19.036 1.00 94.38 291 ILE A CA 1
ATOM 2121 C C . ILE A 1 291 ? -14.264 7.310 19.098 1.00 94.38 291 ILE A C 1
ATOM 2123 O O . ILE A 1 291 ? -14.073 8.522 18.994 1.00 94.38 291 ILE A O 1
ATOM 2127 N N . ASN A 1 292 ? -15.480 6.799 19.297 1.00 89.31 292 ASN A N 1
ATOM 2128 C CA . ASN A 1 292 ? -16.633 7.662 19.546 1.00 89.31 292 ASN A CA 1
ATOM 2129 C C . ASN A 1 292 ? -16.607 8.123 21.008 1.00 89.31 292 ASN A C 1
ATOM 2131 O O . ASN A 1 292 ? -16.772 7.321 21.930 1.00 89.31 292 ASN A O 1
ATOM 2135 N N . THR A 1 293 ? -16.385 9.419 21.214 1.00 82.88 293 THR A N 1
ATOM 2136 C CA . THR A 1 293 ? -16.265 10.032 22.542 1.00 82.88 293 THR A CA 1
AT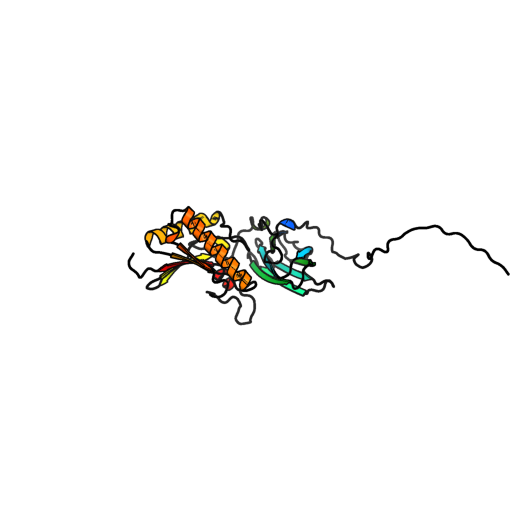OM 2137 C C . THR A 1 293 ? -17.611 10.524 23.085 1.00 82.88 293 THR A C 1
ATOM 2139 O O . THR A 1 293 ? -17.729 10.789 24.282 1.00 82.88 293 THR A O 1
ATOM 2142 N N . CYS A 1 294 ? -18.659 10.571 22.252 1.00 76.69 294 CYS A N 1
ATOM 2143 C CA . CYS A 1 294 ? -20.015 10.941 22.652 1.00 76.69 294 CYS A CA 1
ATOM 2144 C C . CYS A 1 294 ? -20.914 9.707 22.817 1.00 76.69 294 CYS A C 1
ATOM 2146 O O . CYS A 1 294 ? -21.488 9.184 21.867 1.00 76.69 294 CYS A O 1
ATOM 2148 N N . GLY A 1 295 ? -21.099 9.272 24.061 1.00 63.59 295 GLY A N 1
ATOM 2149 C CA . GLY A 1 295 ? -22.030 8.201 24.431 1.00 63.59 295 GLY A CA 1
ATOM 2150 C C . GLY A 1 295 ? -21.659 7.606 25.786 1.00 63.59 295 GLY A C 1
ATOM 2151 O O . GLY A 1 295 ? -20.473 7.509 26.103 1.00 63.59 295 GLY A O 1
ATOM 2152 N N . ARG A 1 296 ? -22.638 7.255 26.635 1.00 54.84 296 ARG A N 1
ATOM 2153 C CA . ARG A 1 296 ? -22.357 6.663 27.960 1.00 54.84 296 ARG A CA 1
ATOM 2154 C C . ARG A 1 296 ? -21.697 5.289 27.806 1.00 54.84 296 ARG A C 1
ATOM 2156 O O . ARG A 1 296 ? -22.035 4.543 26.895 1.00 54.84 296 ARG A O 1
ATOM 2163 N N . SER A 1 297 ? -20.695 5.059 28.656 1.00 53.19 297 SER A N 1
ATOM 2164 C CA . SER A 1 297 ? -19.962 3.797 28.842 1.00 53.19 297 SER A CA 1
ATOM 2165 C C . SER A 1 297 ? -20.899 2.724 29.365 1.00 53.19 297 SER A C 1
ATOM 2167 O O . SER A 1 297 ? -21.722 3.106 30.230 1.00 53.19 297 SER A O 1
#

Foldseek 3Di:
DDDDDDDDDDDDDDPPPPPDDDDDPDDDDDPAPPQQQKGKDWFPAPPFKDKDKDKDFWAFFKKKKKKKKFDAFAWKKKKKKFKADPVRDGPDIDMWIDHGRAITMDMAIDGDHHTGMIMMMIMIGIHDGMMIMMGIDGPTCPSNHDDDHPSCVPGPHPDDPDPPDQWDWDDDPFKIKTKGFLVQQDDPPDQAGDPSCVVVLVVVLVVLVVLVAAKEKEFEAAPHGDPVRQQVSRQSNSVNSLVVSVVVPDDNVSYHYGYDRNVDFPFDQADPVRHGDPVSRRRRRIIMIMGGSPDDD

Nearest PDB structures (foldseek):
  5wtp-assembly2_B  TM=9.301E-01  e=1.502E-08  Capnocytophaga gingivalis ATCC 33624
  4g4x-assembly1_A  TM=8.571E-01  e=6.834E-09  Acinetobacter baumannii TCDC-AB0715
  5wtl-assembly4_D  TM=9.110E-01  e=3.906E-08  Capnocytophaga gingivalis ATCC 33624
  4pwt-assembly1_A  TM=8.499E-01  e=2.787E-08  Yersinia pestis CO92
  2w8b-assembly4_C  TM=8.177E-01  e=3.300E-08  Escherichia coli

Solvent-accessible surface area (backbone atoms only — not comparable to full-atom values): 16468 Å² total; per-residue (Å²): 135,84,88,89,83,87,83,91,78,93,75,90,71,84,83,70,95,77,86,86,86,81,92,80,83,67,94,60,92,71,84,63,57,63,77,23,22,30,43,68,43,69,46,65,19,83,73,51,72,47,63,40,82,46,80,46,79,33,41,48,40,32,36,31,33,37,40,37,40,37,33,74,65,65,50,65,30,38,44,33,44,28,39,30,44,99,88,68,47,76,72,45,74,50,67,34,70,22,54,58,30,23,48,34,61,41,72,48,53,43,81,34,89,58,68,42,80,40,40,35,40,40,37,36,33,24,53,41,93,18,26,36,32,37,38,41,29,46,71,17,35,74,68,42,53,80,65,66,61,73,60,53,76,79,54,75,77,52,71,67,81,72,66,92,51,64,57,46,79,48,76,54,100,43,35,40,35,40,35,30,50,33,79,60,35,22,53,84,97,50,44,60,73,40,80,81,25,53,64,43,52,50,54,51,47,51,52,47,58,72,66,61,50,53,32,36,26,35,10,31,25,35,80,68,58,53,69,74,55,26,30,54,51,9,34,46,35,13,45,40,54,50,52,54,39,35,75,70,71,44,60,70,90,40,50,49,66,43,45,51,7,43,80,73,62,83,38,59,54,42,43,98,87,70,44,87,22,56,72,23,25,53,63,16,23,22,37,32,38,41,29,59,69,68,70,88,120

Sequence (297 aa):
MRRLIASIAALGVAGSLSAALGEELSTSIMRPTVPTGAISGNLPGASGPRSYYVVLDLAPGDLLTQLLIAGREKGERRLTLELLDASGAVAASTFVRAASGAKDETTKSFPIDSTGRRILRVTVEGEETGAFCVLMGGSTFPSAKDQACPAMAGVKAASSEPPQRAVEVITSKCEERLRVGSDFLFDFDRADLRAEAAPALAELQQRITAAGKKATVEGHTDSVGSDGYNQKLSERRASAVRNALVGRGLAPDSLATQGYGESRPVAPNQNADGSDNPLGRAKNRRVEVVINTCGRS

Secondary structure (DSSP, 8-state):
------------------SS--S----------GGGTEEEEE---TT--EEEEEEEEE-SEEEEEEEEEE-SSSS-EEEEEEEE-TTS-EEEEEEEEE-TT--EEEEEEEEE-SSEEEEEEEEEEESSS-EEEEEEEETT-TT------GGGTTS---SS---SSSSEEEEETTEEEEEEEHHHHB-TT--SBPGGGHHHHHHHHHHHHHHTS-EEEEEE--S-S-HHHHHHHHHHHHHHHHHHHHHTT--GGGEEEEE-TTSS-SS-SB-TTS-B-HHHHHHHSEEEEEEE-SS--